Protein AF-A0A134B7C5-F1 (afdb_monomer)

pLDDT: mean 91.69, std 12.53, range [31.52, 98.62]

Structure (mmCIF, N/CA/C/O backbone):
data_AF-A0A134B7C5-F1
#
_entry.id   AF-A0A134B7C5-F1
#
loop_
_atom_site.group_PDB
_atom_site.id
_atom_site.type_symbol
_atom_site.label_atom_id
_atom_site.label_alt_id
_atom_site.label_comp_id
_atom_site.label_asym_id
_atom_site.label_entity_id
_atom_site.label_seq_id
_atom_site.pdbx_PD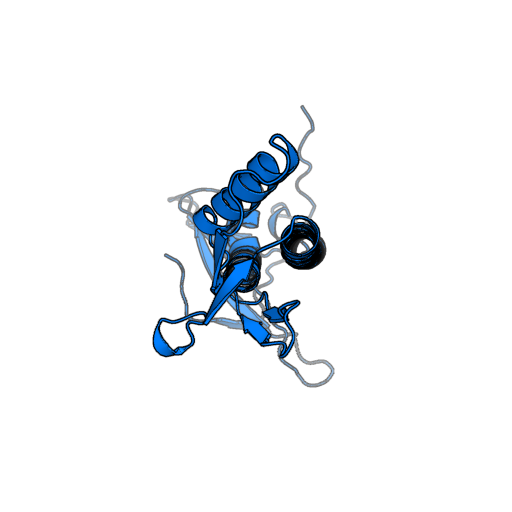B_ins_code
_atom_site.Cartn_x
_atom_site.Cartn_y
_atom_site.Cartn_z
_atom_site.occupancy
_atom_site.B_iso_or_equiv
_atom_site.auth_seq_id
_atom_site.auth_comp_id
_atom_site.auth_asym_id
_atom_site.auth_atom_id
_atom_site.pdbx_PDB_model_num
ATOM 1 N N . MET A 1 1 ? 0.223 -8.039 -23.351 1.00 44.28 1 MET A N 1
ATOM 2 C CA . MET A 1 1 ? 0.386 -9.348 -22.668 1.00 44.28 1 MET A CA 1
ATOM 3 C C . MET A 1 1 ? 1.520 -9.173 -21.677 1.00 44.28 1 MET A C 1
ATOM 5 O O . MET A 1 1 ? 2.638 -8.962 -22.123 1.00 44.28 1 MET A O 1
ATOM 9 N N . VAL A 1 2 ? 1.229 -9.155 -20.374 1.00 50.69 2 VAL A N 1
ATOM 10 C CA . VAL A 1 2 ? 2.269 -9.047 -19.339 1.00 50.69 2 VAL A CA 1
ATOM 11 C C . VAL A 1 2 ? 3.015 -10.377 -19.312 1.00 50.69 2 VAL A C 1
ATOM 13 O O . VAL A 1 2 ? 2.426 -11.409 -18.991 1.00 50.69 2 VAL A O 1
ATOM 1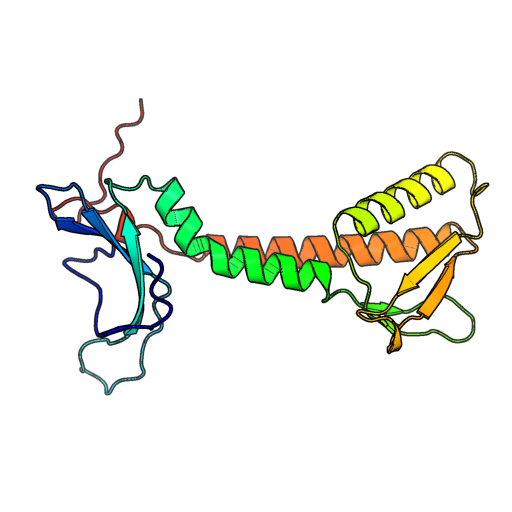6 N N . THR A 1 3 ? 4.280 -10.388 -19.715 1.00 54.03 3 THR A N 1
ATOM 17 C CA . THR A 1 3 ? 5.141 -11.557 -19.518 1.00 54.03 3 THR A CA 1
ATOM 18 C C . THR A 1 3 ? 5.534 -11.605 -18.048 1.00 54.03 3 THR A C 1
ATOM 20 O O . THR A 1 3 ? 6.220 -10.707 -17.573 1.00 54.03 3 THR A O 1
ATOM 23 N N . THR A 1 4 ? 5.113 -12.641 -17.322 1.00 66.38 4 THR A N 1
ATOM 24 C CA . THR A 1 4 ? 5.577 -12.907 -15.945 1.00 66.38 4 THR A CA 1
ATOM 25 C C . THR A 1 4 ? 7.026 -13.390 -15.889 1.00 66.38 4 THR A C 1
ATOM 27 O O . THR A 1 4 ? 7.634 -13.388 -14.821 1.00 66.38 4 THR A O 1
ATOM 30 N N . ASP A 1 5 ? 7.589 -13.786 -17.031 1.00 83.50 5 ASP A N 1
ATOM 31 C CA . ASP A 1 5 ? 8.958 -14.272 -17.128 1.00 83.50 5 ASP A CA 1
ATOM 32 C C . ASP A 1 5 ? 9.932 -13.098 -17.240 1.00 83.50 5 ASP A C 1
ATOM 34 O O . ASP A 1 5 ? 9.947 -12.361 -18.233 1.00 83.50 5 ASP A O 1
ATOM 38 N N . ARG A 1 6 ? 10.766 -12.943 -16.207 1.00 91.81 6 ARG A N 1
ATOM 39 C C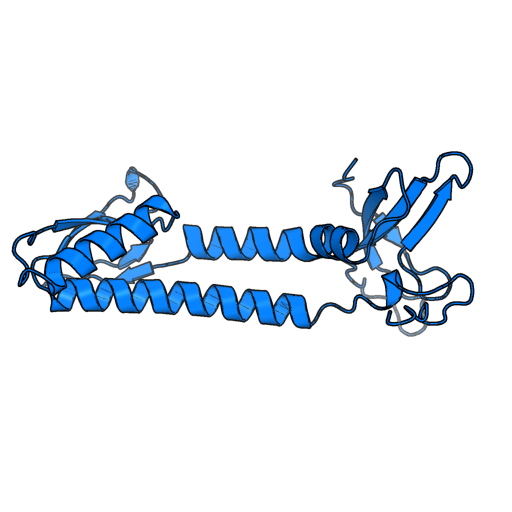A . ARG A 1 6 ? 11.846 -11.956 -16.203 1.00 91.81 6 ARG A CA 1
ATOM 40 C C . ARG A 1 6 ? 12.866 -12.293 -17.287 1.00 91.81 6 ARG A C 1
ATOM 42 O O . ARG A 1 6 ? 13.322 -13.430 -17.399 1.00 91.81 6 ARG A O 1
ATOM 49 N N . GLN A 1 7 ? 13.253 -11.283 -18.048 1.00 93.75 7 GLN A N 1
ATOM 50 C CA . GLN A 1 7 ? 14.350 -11.337 -19.005 1.00 93.75 7 GLN A CA 1
ATOM 51 C C . GLN A 1 7 ? 15.680 -11.066 -18.295 1.00 93.75 7 GLN A C 1
ATOM 53 O O . GLN A 1 7 ? 15.704 -10.419 -17.247 1.00 93.75 7 GLN A O 1
ATOM 58 N N . ILE A 1 8 ? 16.786 -11.544 -18.870 1.00 94.00 8 ILE A N 1
ATOM 59 C CA . ILE A 1 8 ? 18.150 -11.311 -18.371 1.00 94.00 8 ILE A CA 1
ATOM 60 C C . ILE A 1 8 ? 18.950 -10.576 -19.445 1.00 94.00 8 ILE A C 1
ATOM 62 O O . ILE A 1 8 ? 18.954 -10.978 -20.607 1.00 94.00 8 ILE A O 1
ATOM 66 N N . GLY A 1 9 ? 19.651 -9.513 -19.058 1.00 93.56 9 GLY A N 1
ATOM 67 C CA . GLY A 1 9 ? 20.552 -8.767 -19.933 1.00 93.56 9 GLY A CA 1
ATOM 68 C C . GLY A 1 9 ? 20.572 -7.281 -19.606 1.00 93.56 9 GLY A C 1
ATOM 69 O O . GLY A 1 9 ? 20.080 -6.859 -18.565 1.00 93.56 9 GLY A O 1
ATOM 70 N N . ASN A 1 10 ? 21.145 -6.475 -20.496 1.00 93.88 10 ASN A N 1
ATOM 71 C CA . ASN A 1 10 ? 21.050 -5.024 -20.393 1.00 93.88 10 ASN A CA 1
ATOM 72 C C . ASN A 1 10 ? 19.882 -4.541 -21.263 1.00 93.88 10 ASN A C 1
ATOM 74 O O . ASN A 1 10 ? 20.002 -4.608 -22.488 1.00 93.88 10 ASN A O 1
ATOM 78 N N . PRO A 1 11 ? 18.755 -4.104 -20.670 1.00 94.44 11 PRO A N 1
ATOM 79 C CA . PRO A 1 11 ? 17.622 -3.666 -21.458 1.00 94.44 11 PRO A CA 1
ATOM 80 C C . PRO A 1 11 ? 17.878 -2.325 -22.132 1.00 94.44 11 PRO A C 1
ATOM 82 O O . PRO A 1 11 ? 17.212 -2.085 -23.125 1.00 94.44 11 PRO A O 1
ATOM 85 N N . TYR A 1 12 ? 18.793 -1.476 -21.644 1.00 92.88 12 TYR A N 1
ATOM 86 C CA . TYR A 1 12 ? 18.953 -0.104 -22.124 1.00 92.88 12 TYR A CA 1
ATOM 87 C C . TYR A 1 12 ? 19.429 -0.039 -23.579 1.00 92.88 12 TYR A C 1
ATOM 89 O O . TYR A 1 12 ? 20.496 -0.551 -23.922 1.00 92.88 12 TYR A O 1
ATOM 97 N N . MET A 1 13 ? 18.698 0.697 -24.420 1.00 88.00 13 MET A N 1
ATOM 98 C CA . MET A 1 13 ? 19.152 1.064 -25.767 1.00 88.00 13 MET A CA 1
ATOM 99 C C . MET A 1 13 ? 19.267 2.582 -25.865 1.00 88.00 13 MET A C 1
ATOM 101 O O . MET A 1 13 ? 18.263 3.287 -25.804 1.00 88.00 13 MET A O 1
ATOM 105 N N . SER A 1 14 ? 20.496 3.094 -25.976 1.00 86.25 14 SER A N 1
ATOM 106 C CA . SER A 1 14 ? 20.782 4.540 -25.958 1.00 86.25 14 SER A CA 1
ATOM 107 C C . SER A 1 14 ? 20.177 5.265 -24.743 1.00 86.25 14 SER A C 1
ATOM 109 O O . SER A 1 14 ? 19.624 6.352 -24.872 1.00 86.25 14 SER A O 1
ATOM 111 N N . GLY A 1 15 ? 20.241 4.634 -23.564 1.00 88.00 15 GLY A N 1
ATOM 112 C CA . GLY A 1 15 ? 19.709 5.179 -22.307 1.00 88.00 15 GLY A CA 1
ATOM 113 C C . GLY A 1 15 ? 18.195 5.037 -22.125 1.00 88.00 15 GLY A C 1
ATOM 114 O O . GLY A 1 15 ? 17.684 5.364 -21.059 1.00 88.00 15 GLY A O 1
ATOM 115 N N . LYS A 1 16 ? 17.478 4.518 -23.124 1.00 92.62 16 LYS A N 1
ATOM 116 C CA . LYS A 1 16 ? 16.026 4.344 -23.065 1.00 92.62 16 LYS A CA 1
ATOM 117 C C . LYS A 1 16 ? 15.617 3.040 -22.413 1.00 92.62 16 LYS A C 1
ATOM 119 O O . LYS A 1 16 ? 16.426 2.123 -22.356 1.00 92.62 16 LYS A O 1
ATOM 124 N N . LEU A 1 17 ? 14.344 2.967 -22.026 1.00 95.75 17 LEU A N 1
ATOM 125 C CA . LEU A 1 17 ? 13.630 1.748 -21.634 1.00 95.75 17 LEU A CA 1
ATOM 126 C C . LEU A 1 17 ? 12.260 1.585 -22.323 1.00 95.75 17 LEU A C 1
ATOM 128 O O . LEU A 1 17 ? 11.565 0.606 -22.063 1.00 95.75 17 LEU A O 1
ATOM 132 N N . LEU A 1 18 ? 11.891 2.505 -23.222 1.00 95.38 18 LEU A N 1
ATOM 133 C CA . LEU A 1 18 ? 10.706 2.444 -24.085 1.00 95.38 18 LEU A CA 1
ATOM 134 C C . LEU A 1 18 ? 11.133 2.361 -25.560 1.00 95.38 18 LEU A C 1
ATOM 136 O O . LEU A 1 18 ? 11.877 3.214 -26.052 1.00 95.38 18 LEU A O 1
ATOM 140 N N . TYR A 1 19 ? 10.628 1.358 -26.278 1.00 93.12 19 TYR A N 1
ATOM 141 C CA . TYR A 1 19 ? 11.036 1.030 -27.647 1.00 93.12 19 TYR A CA 1
ATOM 142 C C . TYR A 1 19 ? 9.841 0.889 -28.579 1.00 93.12 19 TYR A C 1
ATOM 144 O O . TYR A 1 19 ? 8.884 0.203 -28.242 1.00 93.12 19 TYR A O 1
ATOM 152 N N . CYS A 1 20 ? 9.924 1.443 -29.790 1.00 93.19 20 CYS A N 1
ATOM 153 C CA . CYS A 1 20 ? 9.035 1.039 -30.879 1.00 93.19 20 CYS A CA 1
ATOM 154 C C . CYS A 1 20 ? 9.566 -0.271 -31.474 1.00 93.19 20 CYS A C 1
ATOM 156 O O . CYS A 1 20 ? 10.670 -0.295 -32.020 1.00 93.19 20 CYS A O 1
ATOM 158 N N . ILE A 1 21 ? 8.804 -1.355 -31.342 1.00 94.12 21 ILE A N 1
ATOM 159 C CA . ILE A 1 21 ? 9.199 -2.694 -31.813 1.00 94.12 21 ILE A CA 1
ATOM 160 C C . ILE A 1 21 ? 8.538 -3.068 -33.143 1.00 94.12 21 ILE A C 1
ATOM 162 O O . ILE A 1 21 ? 9.012 -3.966 -33.835 1.00 94.12 21 ILE A O 1
ATOM 166 N N . ASP A 1 22 ? 7.455 -2.382 -33.511 1.00 93.25 22 ASP A N 1
ATOM 167 C CA . ASP A 1 22 ? 6.760 -2.563 -34.782 1.00 93.25 22 ASP A CA 1
ATOM 168 C C . ASP A 1 22 ? 6.117 -1.240 -35.226 1.00 93.25 22 ASP A C 1
ATOM 170 O O . ASP A 1 22 ? 4.986 -0.948 -34.831 1.00 93.25 22 ASP A O 1
ATOM 174 N N . PRO A 1 23 ? 6.819 -0.430 -36.039 1.00 91.50 23 PRO A N 1
ATOM 175 C CA . PRO A 1 23 ? 6.310 0.862 -36.492 1.00 91.50 23 PRO A CA 1
ATOM 176 C C . PRO A 1 23 ? 5.059 0.765 -37.371 1.00 91.50 23 PRO A C 1
ATOM 178 O O . PRO A 1 23 ? 4.306 1.726 -37.455 1.00 91.50 23 PRO A O 1
ATOM 181 N N . LEU A 1 24 ? 4.841 -0.370 -38.049 1.00 93.12 24 LEU A N 1
ATOM 182 C CA . LEU A 1 24 ? 3.693 -0.547 -38.944 1.00 93.12 24 LEU A CA 1
ATOM 183 C C . LEU A 1 24 ? 2.399 -0.808 -38.172 1.00 93.12 24 LEU A C 1
ATOM 185 O O . LEU A 1 24 ? 1.330 -0.439 -38.645 1.00 93.12 24 LEU A O 1
ATOM 189 N N . ASN A 1 25 ? 2.509 -1.445 -37.005 1.00 93.19 25 ASN A N 1
ATOM 190 C CA . ASN A 1 25 ? 1.380 -1.776 -36.135 1.00 93.19 25 ASN A CA 1
ATOM 191 C C . ASN A 1 25 ? 1.399 -0.977 -34.822 1.00 93.19 25 ASN A C 1
ATOM 193 O O . ASN A 1 25 ? 0.753 -1.389 -33.865 1.00 93.19 25 ASN A O 1
ATOM 197 N N . GLU A 1 26 ? 2.193 0.098 -34.761 1.00 93.00 26 GLU A N 1
ATOM 198 C CA . GLU A 1 26 ? 2.340 0.986 -33.599 1.00 93.00 26 GLU A CA 1
ATOM 199 C C . GLU A 1 26 ? 2.603 0.247 -32.278 1.00 93.00 26 GLU A C 1
ATOM 2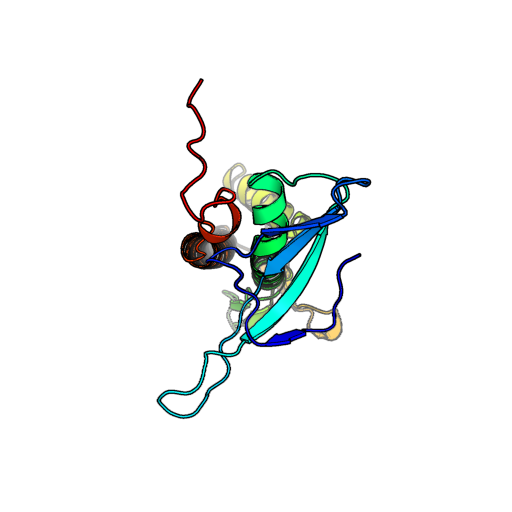01 O O . GLU A 1 26 ? 2.136 0.661 -31.222 1.00 93.00 26 GLU A O 1
ATOM 206 N N . ARG A 1 27 ? 3.374 -0.851 -32.308 1.00 96.00 27 ARG A N 1
ATOM 207 C CA . ARG A 1 27 ? 3.668 -1.607 -31.082 1.00 96.00 27 ARG A CA 1
ATOM 208 C C . ARG A 1 27 ? 4.896 -1.070 -30.381 1.00 96.00 27 ARG A C 1
ATOM 210 O O . ARG A 1 27 ? 5.969 -0.937 -30.984 1.00 96.00 27 ARG A O 1
ATOM 217 N N . TYR A 1 28 ? 4.745 -0.858 -29.082 1.00 95.44 28 TYR A N 1
ATOM 218 C CA . TYR A 1 28 ? 5.796 -0.366 -28.208 1.00 95.44 28 TYR A CA 1
ATOM 219 C C . TYR A 1 28 ? 6.050 -1.351 -27.077 1.00 95.44 28 TYR A C 1
ATOM 221 O O . TYR A 1 28 ? 5.127 -1.990 -26.589 1.00 95.44 28 TYR A O 1
ATOM 229 N N . LEU A 1 29 ? 7.304 -1.486 -26.667 1.00 95.19 29 LEU A N 1
ATOM 230 C CA . LEU A 1 29 ? 7.723 -2.326 -25.556 1.00 95.19 29 LEU A CA 1
ATOM 231 C C . LEU A 1 29 ? 8.397 -1.457 -24.506 1.00 95.19 29 LEU A C 1
ATOM 233 O O . LEU A 1 29 ? 9.285 -0.674 -24.841 1.00 95.19 29 LEU A O 1
ATOM 237 N N . ILE A 1 30 ? 8.014 -1.637 -23.247 1.00 95.56 30 ILE A N 1
ATOM 238 C CA . ILE A 1 30 ? 8.761 -1.112 -22.105 1.00 95.56 30 ILE A CA 1
ATOM 239 C C . ILE A 1 30 ? 9.514 -2.234 -21.406 1.00 95.56 30 ILE A C 1
ATOM 241 O O . ILE A 1 30 ? 9.000 -3.346 -21.286 1.00 95.56 30 ILE A O 1
ATOM 245 N N . ALA A 1 31 ? 10.719 -1.934 -20.935 1.00 95.50 31 ALA A N 1
ATOM 246 C CA . ALA A 1 31 ? 11.462 -2.760 -19.993 1.00 95.50 31 ALA A CA 1
ATOM 247 C C . ALA A 1 31 ? 11.435 -2.081 -18.621 1.00 95.50 31 ALA A C 1
ATOM 249 O O . ALA A 1 31 ? 11.832 -0.928 -18.518 1.00 95.50 31 ALA A O 1
ATOM 250 N N . TYR A 1 32 ? 10.969 -2.770 -17.582 1.00 94.69 32 TYR A N 1
ATOM 251 C CA . TYR A 1 32 ? 10.744 -2.185 -16.257 1.00 94.69 32 TYR A CA 1
ATOM 252 C C . TYR A 1 32 ? 11.107 -3.153 -15.125 1.00 94.69 32 TYR A C 1
ATOM 254 O O . TYR A 1 32 ? 11.472 -4.303 -15.374 1.00 94.69 32 TYR A O 1
ATOM 262 N N . ASP A 1 33 ? 11.042 -2.665 -13.880 1.00 92.50 33 ASP A N 1
ATOM 263 C CA . ASP A 1 33 ? 11.434 -3.412 -12.675 1.00 92.50 33 ASP A CA 1
ATOM 264 C C . ASP A 1 33 ? 12.864 -3.975 -12.792 1.00 92.50 33 ASP A C 1
ATOM 266 O O . ASP A 1 33 ? 13.096 -5.172 -12.655 1.00 92.50 33 ASP A O 1
ATOM 270 N N . LEU A 1 34 ? 13.832 -3.122 -13.141 1.00 93.75 34 LEU A N 1
ATOM 271 C CA . LEU A 1 34 ? 15.223 -3.527 -13.347 1.00 93.75 34 LEU A CA 1
ATOM 272 C C . LEU A 1 34 ? 15.889 -3.879 -12.011 1.00 93.75 34 LEU A C 1
ATOM 274 O O . LEU A 1 34 ? 15.927 -3.064 -11.093 1.00 93.75 34 LEU A O 1
ATOM 278 N N . GLN A 1 35 ? 16.492 -5.063 -11.935 1.00 92.56 35 GLN A N 1
ATOM 279 C CA . GLN A 1 35 ? 17.286 -5.518 -10.791 1.00 92.56 35 GLN A CA 1
ATOM 280 C C . GLN A 1 35 ? 18.693 -5.859 -11.274 1.00 92.56 35 GLN A C 1
ATOM 282 O O . GLN A 1 35 ? 18.853 -6.790 -12.063 1.00 92.56 35 GLN A O 1
ATOM 287 N N . GLU A 1 36 ? 19.693 -5.083 -10.847 1.00 93.50 36 GLU A N 1
ATOM 288 C CA . GLU A 1 36 ? 21.095 -5.278 -11.241 1.00 93.50 36 GLU A CA 1
ATOM 289 C C . GLU A 1 36 ? 21.609 -6.638 -10.742 1.00 93.50 36 GLU A C 1
ATOM 291 O O . GLU A 1 36 ? 21.321 -7.054 -9.621 1.00 93.50 36 GLU A O 1
ATOM 296 N N . ILE A 1 37 ? 22.333 -7.348 -11.606 1.00 93.31 37 ILE A N 1
ATOM 297 C CA . ILE A 1 37 ? 22.972 -8.626 -11.297 1.00 93.31 37 ILE A CA 1
ATOM 298 C C . ILE A 1 37 ? 24.433 -8.343 -10.963 1.00 93.31 37 ILE A C 1
ATOM 300 O O . ILE A 1 37 ? 25.162 -7.791 -11.795 1.00 93.31 37 ILE A O 1
ATOM 304 N N . ASP A 1 38 ? 24.863 -8.771 -9.774 1.00 87.69 38 ASP A N 1
ATOM 305 C CA . ASP A 1 38 ? 26.261 -8.681 -9.358 1.00 87.69 38 ASP A CA 1
ATOM 306 C C . ASP A 1 38 ? 27.164 -9.325 -10.413 1.00 87.69 38 ASP A C 1
ATOM 308 O O . ASP A 1 38 ? 27.029 -10.498 -10.770 1.00 87.69 38 ASP A O 1
ATOM 312 N N . SER A 1 39 ? 28.076 -8.522 -10.945 1.00 82.25 39 SER A N 1
ATOM 313 C CA . SER A 1 39 ? 28.993 -8.904 -12.011 1.00 82.25 39 SER A CA 1
ATOM 314 C C . SER A 1 39 ? 30.404 -8.413 -11.679 1.00 82.25 39 SER A C 1
ATOM 316 O O . SER A 1 39 ? 30.579 -7.485 -10.889 1.00 82.25 39 SER A O 1
ATOM 318 N N . GLU A 1 40 ? 31.423 -9.086 -12.222 1.00 83.38 40 GLU A N 1
ATOM 319 C CA . GLU A 1 40 ? 32.830 -8.752 -11.957 1.00 83.38 40 GLU A CA 1
ATOM 320 C C . GLU A 1 40 ? 33.150 -7.297 -12.343 1.00 83.38 40 GLU A C 1
ATOM 322 O O . GLU A 1 40 ? 32.584 -6.753 -13.295 1.00 83.38 40 GLU A O 1
ATOM 327 N N . GLU A 1 41 ? 34.084 -6.659 -11.627 1.00 78.75 41 GLU A N 1
ATOM 328 C CA . GLU A 1 41 ? 34.508 -5.289 -11.935 1.00 78.75 41 GLU A CA 1
ATOM 329 C C . GLU A 1 41 ? 34.960 -5.161 -13.400 1.00 78.75 41 GLU A C 1
ATOM 331 O O . GLU A 1 41 ? 35.867 -5.854 -13.861 1.00 78.75 41 GLU A O 1
ATOM 336 N N . GLY A 1 42 ? 34.324 -4.246 -14.139 1.00 79.31 42 GLY A N 1
ATOM 337 C CA . GLY A 1 42 ? 34.600 -3.997 -15.557 1.00 79.31 42 GLY A CA 1
ATOM 338 C C . GLY A 1 42 ? 33.746 -4.808 -16.539 1.00 79.31 42 GLY A C 1
ATOM 339 O O . GLY A 1 42 ? 33.814 -4.549 -17.742 1.00 79.31 42 GLY A O 1
ATOM 340 N N . ALA A 1 43 ? 32.914 -5.738 -16.062 1.00 84.31 43 ALA A N 1
ATOM 341 C CA . ALA A 1 43 ? 31.917 -6.405 -16.892 1.00 84.31 43 ALA A CA 1
ATOM 342 C C . ALA A 1 43 ? 30.764 -5.447 -17.267 1.00 84.31 43 ALA A C 1
ATOM 344 O O . ALA A 1 43 ? 30.447 -4.517 -16.518 1.00 84.31 43 ALA A O 1
ATOM 345 N N . PRO A 1 44 ? 30.113 -5.643 -18.430 1.00 85.50 44 PRO A N 1
ATOM 346 C CA . PRO A 1 44 ? 28.922 -4.878 -18.776 1.00 85.50 44 PRO A CA 1
ATOM 347 C C . PRO A 1 44 ? 27.812 -5.151 -17.757 1.00 85.50 44 PRO A C 1
ATOM 349 O O . PRO A 1 44 ? 27.519 -6.310 -17.462 1.00 85.50 44 PRO A O 1
ATOM 352 N N . LYS A 1 45 ? 27.164 -4.084 -17.270 1.00 90.12 45 LYS A N 1
ATOM 353 C CA . LYS A 1 45 ? 26.035 -4.195 -16.338 1.00 90.12 45 LYS A CA 1
ATOM 354 C C . LYS A 1 45 ? 24.948 -5.100 -16.911 1.00 90.12 45 LYS A C 1
ATOM 356 O O . LYS A 1 45 ? 24.533 -4.922 -18.061 1.00 90.12 45 LYS A O 1
ATOM 361 N N . GLN A 1 46 ? 24.473 -6.029 -16.091 1.00 93.50 46 GLN A N 1
ATOM 362 C CA . GLN A 1 46 ? 23.355 -6.909 -16.407 1.00 93.50 46 GLN A CA 1
ATOM 363 C C . GLN A 1 46 ? 22.222 -6.709 -15.413 1.00 93.50 46 GLN A C 1
ATOM 365 O O . GLN A 1 46 ? 22.446 -6.355 -14.259 1.00 93.50 46 GLN A O 1
ATOM 370 N N . TYR A 1 47 ? 21.005 -6.963 -15.876 1.00 94.94 47 TYR A N 1
ATOM 371 C CA . TYR A 1 47 ? 19.792 -6.819 -15.095 1.00 94.94 47 TYR A CA 1
ATOM 372 C C . TYR A 1 47 ? 18.888 -8.028 -15.306 1.00 94.94 47 TYR A C 1
ATOM 374 O O . TYR A 1 47 ? 18.879 -8.628 -16.384 1.00 94.94 47 TYR A O 1
ATOM 382 N N . THR A 1 48 ? 18.076 -8.343 -14.302 1.00 95.25 48 THR A N 1
ATOM 383 C CA . THR A 1 48 ? 16.799 -9.016 -14.544 1.00 95.25 48 THR A CA 1
ATOM 384 C C . THR A 1 48 ? 15.706 -7.959 -14.655 1.00 95.25 48 THR A C 1
ATOM 386 O O . THR A 1 48 ? 15.700 -7.015 -13.866 1.00 95.25 48 THR A O 1
ATOM 389 N N . TYR A 1 49 ? 14.794 -8.084 -15.615 1.00 94.88 49 TYR A N 1
ATOM 390 C CA . TYR A 1 49 ? 13.744 -7.084 -15.851 1.00 94.88 49 TYR A CA 1
ATOM 391 C C . TYR A 1 49 ? 12.474 -7.720 -16.420 1.00 94.88 49 TYR A C 1
ATOM 393 O O . TYR A 1 49 ? 12.509 -8.827 -16.958 1.00 94.88 49 TYR A O 1
ATOM 401 N N . LEU A 1 50 ? 11.348 -7.025 -16.300 1.00 94.75 50 LEU A N 1
ATOM 402 C CA . LEU A 1 50 ? 10.077 -7.394 -16.921 1.00 94.75 50 LEU A CA 1
ATOM 403 C C . LEU A 1 50 ? 9.838 -6.568 -18.182 1.00 94.75 50 LEU A C 1
ATOM 405 O O . LEU A 1 50 ? 10.432 -5.505 -18.368 1.00 94.75 50 LEU A O 1
ATOM 409 N N . THR A 1 51 ? 8.954 -7.061 -19.047 1.00 94.94 51 THR A N 1
ATOM 410 C CA . THR A 1 51 ? 8.555 -6.351 -20.263 1.00 94.94 51 THR A CA 1
ATOM 411 C C . THR A 1 51 ? 7.049 -6.276 -20.409 1.00 94.94 51 THR A C 1
ATOM 413 O O . THR A 1 51 ? 6.342 -7.236 -20.100 1.00 94.94 51 THR A O 1
ATOM 416 N N . GLU A 1 52 ? 6.566 -5.160 -20.942 1.00 95.25 52 GLU A N 1
ATOM 417 C CA . GLU A 1 52 ? 5.163 -4.985 -21.306 1.00 95.25 52 GLU A CA 1
ATOM 418 C C . GLU A 1 52 ? 5.051 -4.364 -22.698 1.00 95.25 52 GLU A C 1
ATOM 420 O O . GLU A 1 52 ? 5.855 -3.513 -23.074 1.00 95.25 52 GLU A O 1
ATOM 425 N N . VAL A 1 53 ? 4.080 -4.843 -23.479 1.00 95.56 53 VAL A N 1
ATOM 426 C CA . VAL A 1 53 ? 3.845 -4.403 -24.858 1.00 95.56 53 VAL A CA 1
ATOM 427 C C . VAL A 1 53 ? 2.530 -3.643 -24.936 1.00 95.56 53 VAL A C 1
ATOM 429 O O . VAL A 1 53 ? 1.487 -4.196 -24.578 1.00 95.56 53 VAL A O 1
ATOM 432 N N . PHE A 1 54 ? 2.606 -2.434 -25.480 1.00 95.62 54 PHE A N 1
ATOM 433 C CA . PHE A 1 54 ? 1.496 -1.562 -25.838 1.00 95.62 54 PHE A CA 1
ATOM 434 C C . PHE A 1 54 ? 1.208 -1.660 -27.339 1.00 95.62 54 PHE A C 1
ATOM 436 O O . PHE A 1 54 ? 2.107 -1.904 -28.149 1.00 95.62 54 PHE A O 1
ATOM 443 N N . ASP A 1 55 ? -0.055 -1.473 -27.704 1.00 95.56 55 ASP A N 1
ATOM 444 C CA . ASP A 1 55 ? -0.563 -1.425 -29.082 1.00 95.56 55 ASP A CA 1
ATOM 445 C C . ASP A 1 55 ? -0.632 0.003 -29.653 1.00 95.56 55 ASP A C 1
ATOM 447 O O . ASP A 1 55 ? -1.207 0.227 -30.714 1.00 95.56 55 ASP A O 1
ATOM 451 N N . HIS A 1 56 ? -0.045 0.958 -28.938 1.00 93.50 56 HIS A N 1
ATOM 452 C CA . HIS A 1 56 ? 0.118 2.353 -29.316 1.00 93.50 56 HIS A CA 1
ATOM 453 C C . HIS A 1 56 ? 1.348 2.917 -28.590 1.00 93.50 56 HIS A C 1
ATOM 455 O O . HIS A 1 56 ? 1.933 2.252 -27.727 1.00 93.50 56 HIS A O 1
ATOM 461 N N . ARG A 1 57 ? 1.761 4.147 -28.919 1.00 93.56 57 ARG A N 1
ATOM 462 C CA . ARG A 1 57 ? 2.799 4.852 -28.152 1.00 93.56 57 ARG A CA 1
ATOM 463 C C . ARG A 1 57 ? 2.229 5.224 -26.776 1.00 93.56 57 ARG A C 1
ATOM 465 O O . ARG A 1 57 ? 1.377 6.111 -26.745 1.00 93.56 57 ARG A O 1
ATOM 472 N N . PRO A 1 58 ? 2.680 4.607 -25.668 1.00 94.88 58 PRO A N 1
ATOM 473 C CA . PRO A 1 58 ? 2.086 4.868 -24.366 1.00 94.88 58 PRO A CA 1
ATOM 474 C C . PRO A 1 58 ? 2.396 6.290 -23.904 1.00 94.88 58 PRO A C 1
ATOM 476 O O . PRO A 1 58 ? 3.484 6.823 -24.149 1.00 94.88 58 PRO A O 1
ATOM 479 N N . SER A 1 59 ? 1.445 6.887 -23.199 1.00 94.25 59 SER A N 1
ATOM 480 C CA . SER A 1 59 ? 1.660 8.112 -22.436 1.00 94.25 59 SER A CA 1
ATOM 481 C C . SER A 1 59 ? 2.545 7.853 -21.212 1.00 94.25 59 SER A C 1
ATOM 483 O O . SER A 1 59 ? 2.642 6.730 -20.711 1.00 94.25 59 SER A O 1
ATOM 485 N N . LEU A 1 60 ? 3.148 8.910 -20.658 1.00 92.75 60 LEU A N 1
ATOM 486 C CA . LEU A 1 60 ? 3.896 8.801 -19.400 1.00 92.75 60 LEU A CA 1
ATOM 487 C C . LEU A 1 60 ? 3.020 8.270 -18.253 1.00 92.75 60 LEU A C 1
ATOM 489 O O . LEU A 1 60 ? 3.513 7.564 -17.375 1.00 92.75 60 LEU A O 1
ATOM 493 N N . HIS A 1 61 ? 1.719 8.578 -18.271 1.00 92.94 61 HIS A N 1
ATOM 494 C CA . HIS A 1 61 ? 0.771 8.068 -17.287 1.00 92.94 61 HIS A CA 1
ATOM 495 C C . HIS A 1 61 ? 0.637 6.542 -17.363 1.00 92.94 61 HIS A C 1
ATOM 497 O O . HIS A 1 61 ? 0.791 5.881 -16.342 1.00 92.94 61 HIS A O 1
ATOM 503 N N . GLU A 1 62 ? 0.444 5.980 -18.557 1.00 95.25 62 GLU A N 1
ATOM 504 C CA . GLU A 1 62 ? 0.327 4.527 -18.760 1.00 95.25 62 GLU A CA 1
ATOM 505 C C . GLU A 1 62 ? 1.621 3.789 -18.399 1.00 95.25 62 GLU A C 1
ATOM 507 O O . GLU A 1 62 ? 1.590 2.739 -17.756 1.00 95.25 62 GLU A O 1
ATOM 512 N N . VAL A 1 63 ? 2.778 4.367 -18.738 1.00 95.69 63 VAL A N 1
ATOM 513 C CA . VAL A 1 63 ? 4.080 3.837 -18.307 1.00 95.69 63 VAL A CA 1
ATOM 514 C C . VAL A 1 63 ? 4.183 3.830 -16.779 1.00 95.69 63 VAL A C 1
ATOM 516 O O . VAL A 1 63 ? 4.573 2.823 -16.181 1.00 95.69 63 VAL A O 1
ATOM 519 N N . ALA A 1 64 ? 3.812 4.937 -16.134 1.00 94.75 64 ALA A N 1
ATOM 520 C CA . ALA A 1 64 ? 3.831 5.049 -14.683 1.00 94.75 64 ALA A CA 1
ATOM 521 C C . ALA A 1 64 ? 2.867 4.055 -14.017 1.00 94.75 64 ALA A C 1
ATOM 523 O O . ALA A 1 64 ? 3.215 3.493 -12.982 1.00 94.75 64 ALA A O 1
ATOM 524 N N . GLU A 1 65 ? 1.691 3.790 -14.592 1.00 94.81 65 GLU A N 1
ATOM 525 C CA . GLU A 1 65 ? 0.758 2.785 -14.071 1.00 94.81 65 GLU A CA 1
ATOM 526 C C . GLU A 1 65 ? 1.375 1.385 -14.047 1.00 94.81 65 GLU A C 1
ATOM 528 O O . GLU A 1 65 ? 1.303 0.715 -13.012 1.00 94.81 65 GLU A O 1
ATOM 533 N N . VAL A 1 66 ? 2.048 0.965 -15.125 1.00 95.00 66 VAL A N 1
ATOM 534 C CA . VAL A 1 66 ? 2.738 -0.336 -15.166 1.00 95.00 66 VAL A CA 1
ATOM 535 C C . VAL A 1 66 ? 3.839 -0.409 -14.111 1.00 95.00 66 VAL A C 1
ATOM 537 O O . VAL A 1 66 ? 3.903 -1.368 -13.339 1.00 95.00 66 VAL A O 1
ATOM 540 N N . ILE A 1 67 ? 4.683 0.622 -14.034 1.00 95.25 67 ILE A N 1
ATOM 541 C CA . ILE A 1 67 ? 5.828 0.642 -13.115 1.00 95.25 67 ILE A CA 1
ATOM 542 C C . ILE A 1 67 ? 5.372 0.714 -11.653 1.00 95.25 67 ILE A C 1
ATOM 544 O O . ILE A 1 67 ? 5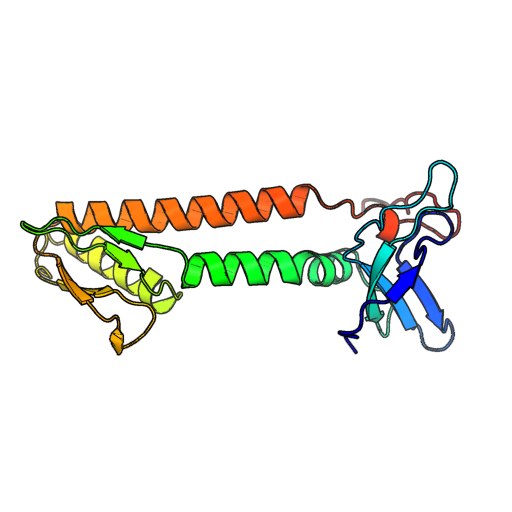.952 0.063 -10.785 1.00 95.25 67 ILE A O 1
ATOM 548 N N . TYR A 1 68 ? 4.323 1.484 -11.358 1.00 95.56 68 TYR A N 1
ATOM 549 C CA . TYR A 1 68 ? 3.825 1.678 -9.998 1.00 95.56 68 TYR A CA 1
ATOM 550 C C . TYR A 1 68 ? 2.901 0.571 -9.505 1.00 95.56 68 TYR A C 1
ATOM 552 O O . TYR A 1 68 ? 2.676 0.485 -8.295 1.00 95.56 68 TYR A O 1
ATOM 560 N N . ARG A 1 69 ? 2.383 -0.282 -10.391 1.00 94.44 69 ARG A N 1
ATOM 561 C CA . ARG A 1 69 ? 1.514 -1.407 -10.036 1.00 94.44 69 ARG A CA 1
ATOM 562 C C . ARG A 1 69 ? 2.046 -2.275 -8.885 1.00 94.44 69 ARG A C 1
ATOM 564 O O . ARG A 1 69 ? 1.332 -2.373 -7.892 1.00 94.44 69 ARG A O 1
ATOM 571 N N . PRO A 1 70 ? 3.277 -2.826 -8.913 1.00 92.31 70 PRO A N 1
ATOM 572 C CA . PRO A 1 70 ? 3.774 -3.643 -7.801 1.00 92.31 70 PRO A CA 1
ATOM 573 C C . PRO A 1 70 ? 3.850 -2.877 -6.470 1.00 92.31 70 PRO A C 1
ATOM 575 O O . PRO A 1 70 ? 3.614 -3.455 -5.411 1.00 92.31 70 PRO A O 1
ATOM 578 N N . TYR A 1 71 ? 4.137 -1.571 -6.504 1.00 94.00 71 TYR A N 1
ATOM 579 C CA . TYR A 1 71 ? 4.155 -0.728 -5.305 1.00 94.00 71 TYR A CA 1
ATOM 580 C C . TYR A 1 71 ? 2.749 -0.516 -4.734 1.00 94.00 71 TYR A C 1
ATOM 582 O O . TYR A 1 71 ? 2.576 -0.542 -3.516 1.00 94.00 71 TYR A O 1
ATOM 590 N N . ASN A 1 72 ? 1.755 -0.313 -5.605 1.00 95.00 72 ASN A N 1
ATOM 591 C CA . ASN A 1 72 ? 0.348 -0.236 -5.213 1.00 95.00 72 ASN A CA 1
ATOM 592 C C . ASN A 1 72 ? -0.116 -1.551 -4.594 1.00 95.00 72 ASN A C 1
ATOM 594 O O . ASN A 1 72 ? -0.577 -1.541 -3.460 1.00 95.00 72 ASN A O 1
ATOM 598 N N . ASP A 1 73 ? 0.096 -2.669 -5.291 1.00 95.50 73 ASP A N 1
ATOM 599 C CA . ASP A 1 73 ? -0.345 -3.993 -4.848 1.00 95.50 73 ASP A CA 1
ATOM 600 C C . ASP A 1 73 ? 0.253 -4.341 -3.471 1.00 95.50 73 ASP A C 1
ATOM 602 O O . ASP A 1 73 ? -0.446 -4.820 -2.576 1.00 95.50 73 ASP A O 1
ATOM 606 N N . LEU A 1 74 ? 1.540 -4.036 -3.261 1.00 95.25 74 LEU A N 1
ATOM 607 C CA . LEU A 1 74 ? 2.201 -4.221 -1.968 1.00 95.25 74 LEU A CA 1
ATOM 608 C C . LEU A 1 74 ? 1.639 -3.291 -0.882 1.00 95.25 74 LEU A C 1
ATOM 610 O O . LEU A 1 74 ? 1.493 -3.702 0.269 1.00 95.25 74 LEU A O 1
ATOM 614 N N . CYS A 1 75 ? 1.368 -2.030 -1.216 1.00 96.88 75 CYS A N 1
ATOM 615 C CA . CYS A 1 75 ? 0.784 -1.072 -0.281 1.00 96.88 75 CYS A CA 1
ATOM 616 C C . CYS A 1 75 ? -0.619 -1.506 0.153 1.00 96.88 75 CYS A C 1
ATOM 618 O O . CYS A 1 75 ? -0.919 -1.487 1.348 1.00 96.88 75 CYS A O 1
ATOM 620 N N . ASP A 1 76 ? -1.444 -1.936 -0.797 1.00 97.38 76 ASP A N 1
ATOM 621 C CA . ASP A 1 76 ? -2.812 -2.379 -0.557 1.00 97.38 76 ASP A CA 1
ATOM 622 C C . ASP A 1 76 ? -2.837 -3.654 0.293 1.00 97.38 76 ASP A C 1
ATOM 624 O O . ASP A 1 76 ? -3.586 -3.717 1.268 1.00 97.38 76 ASP A O 1
ATOM 628 N N . ASP A 1 77 ? -1.968 -4.634 0.017 1.00 98.00 77 ASP A N 1
ATOM 629 C CA . ASP A 1 77 ? -1.852 -5.845 0.846 1.00 98.00 77 ASP A CA 1
ATOM 630 C C . ASP A 1 77 ? -1.383 -5.523 2.277 1.00 98.00 77 ASP A C 1
ATOM 632 O O . ASP A 1 77 ? -1.956 -6.027 3.252 1.00 98.00 77 ASP A O 1
ATOM 636 N N . ARG A 1 78 ? -0.406 -4.613 2.428 1.00 97.94 78 ARG A N 1
ATOM 637 C CA . ARG A 1 78 ? 0.035 -4.132 3.748 1.00 97.94 78 ARG A CA 1
ATOM 638 C C . ARG A 1 78 ? -1.106 -3.481 4.512 1.00 97.94 78 ARG A C 1
ATOM 640 O O . ARG A 1 78 ? -1.322 -3.838 5.666 1.00 97.94 78 ARG A O 1
ATOM 647 N N . VAL A 1 79 ? -1.852 -2.568 3.888 1.00 98.38 79 VAL A N 1
ATOM 648 C CA . VAL A 1 79 ? -3.020 -1.937 4.519 1.00 98.38 79 VAL A CA 1
ATOM 649 C C . VAL A 1 79 ? -4.036 -2.998 4.925 1.00 98.38 79 VAL A C 1
ATOM 651 O O . VAL A 1 79 ? -4.457 -3.011 6.078 1.00 98.38 79 VAL A O 1
ATOM 654 N N . LEU A 1 80 ? -4.374 -3.913 4.017 1.00 98.50 80 LEU A N 1
ATOM 655 C CA . LEU A 1 80 ? -5.406 -4.925 4.209 1.00 98.50 80 LEU A CA 1
ATOM 656 C C . LEU A 1 80 ? -5.114 -5.873 5.380 1.00 98.50 80 LEU A C 1
ATOM 658 O O . LEU A 1 80 ? -6.040 -6.235 6.107 1.00 98.50 80 LEU A O 1
ATOM 662 N N . ARG A 1 81 ? -3.858 -6.305 5.551 1.00 98.19 81 ARG A N 1
ATOM 663 C CA . ARG A 1 81 ? -3.513 -7.440 6.436 1.00 98.19 81 ARG A CA 1
ATOM 664 C C . ARG A 1 81 ? -2.442 -7.135 7.477 1.00 98.19 81 ARG A C 1
ATOM 666 O O . ARG A 1 81 ? -2.316 -7.847 8.474 1.00 98.19 81 ARG A O 1
ATOM 673 N N . GLY A 1 82 ? -1.644 -6.099 7.264 1.00 98.00 82 GLY A N 1
ATOM 674 C CA . GLY A 1 82 ? -0.452 -5.839 8.062 1.00 98.00 82 GLY A CA 1
ATOM 675 C C . GLY A 1 82 ? -0.714 -5.099 9.375 1.00 98.00 82 GLY A C 1
ATOM 676 O O . GLY A 1 82 ? 0.157 -5.090 10.246 1.00 98.00 82 GLY A O 1
ATOM 677 N N . PHE A 1 83 ? -1.906 -4.527 9.574 1.00 98.56 83 PHE A N 1
ATOM 678 C CA . PHE A 1 83 ? -2.245 -3.874 10.837 1.00 98.56 83 PHE A CA 1
ATOM 679 C C . PHE A 1 83 ? -2.471 -4.904 11.948 1.00 98.56 83 PHE A C 1
ATOM 681 O O . PHE A 1 83 ? -3.335 -5.773 11.839 1.00 98.56 83 PHE A O 1
ATOM 688 N N . SER A 1 84 ? -1.725 -4.769 13.044 1.00 98.31 84 SER A N 1
ATOM 689 C CA . SER A 1 84 ? -1.950 -5.483 14.302 1.00 98.31 84 SER A CA 1
ATOM 690 C C . SER A 1 84 ? -2.352 -4.512 15.398 1.00 98.31 84 SER A C 1
ATOM 692 O O . SER A 1 84 ? -1.783 -3.428 15.527 1.00 98.31 84 SER A O 1
ATOM 694 N N . TYR A 1 85 ? -3.306 -4.926 16.223 1.00 98.62 85 TYR A N 1
ATOM 695 C CA . TYR A 1 85 ? -3.797 -4.134 17.338 1.00 98.62 85 TYR A CA 1
ATOM 696 C C . TYR A 1 85 ? -3.770 -4.948 18.627 1.00 98.62 85 TYR A C 1
ATOM 698 O O . TYR A 1 85 ? -4.090 -6.136 18.624 1.00 98.62 85 TYR A O 1
ATOM 706 N N . THR A 1 86 ? -3.394 -4.291 19.722 1.00 98.62 86 THR A N 1
ATOM 707 C CA . THR A 1 86 ? -3.445 -4.841 21.078 1.00 98.62 86 THR A CA 1
ATOM 708 C C . THR A 1 86 ? -4.622 -4.214 21.806 1.00 98.62 86 THR A C 1
ATOM 710 O O . THR A 1 86 ? -4.706 -2.987 21.916 1.00 98.62 86 THR A O 1
ATOM 713 N N . THR A 1 87 ? -5.540 -5.047 22.283 1.00 98.44 87 THR A N 1
ATOM 714 C CA . THR A 1 87 ? -6.763 -4.593 22.946 1.00 98.44 87 THR A CA 1
ATOM 715 C C . THR A 1 87 ? -6.492 -3.927 24.292 1.00 98.44 87 THR A C 1
ATOM 717 O O . THR A 1 87 ? -5.491 -4.183 24.958 1.00 98.44 87 THR A O 1
ATOM 720 N N . LEU A 1 88 ? -7.408 -3.043 24.696 1.00 97.50 88 LEU A N 1
ATOM 721 C CA . LEU A 1 88 ? -7.359 -2.333 25.976 1.00 97.50 88 LEU A CA 1
ATOM 722 C C . LEU A 1 88 ? -8.367 -2.934 26.961 1.00 97.50 88 LEU A C 1
ATOM 724 O O . LEU A 1 88 ? -9.304 -2.263 27.401 1.00 97.50 88 LEU A O 1
ATOM 728 N N . GLU A 1 89 ? -8.211 -4.220 27.239 1.00 94.62 89 GLU A N 1
ATOM 729 C CA . GLU A 1 89 ? -8.974 -4.966 28.242 1.00 94.62 89 GLU A CA 1
ATOM 730 C C . GLU A 1 89 ? -8.041 -5.499 29.339 1.00 94.62 89 GLU A C 1
ATOM 732 O O . GLU A 1 89 ? -6.824 -5.345 29.240 1.00 94.62 89 GLU A O 1
ATOM 737 N N . GLU A 1 90 ? -8.591 -6.093 30.404 1.00 94.50 90 GLU A N 1
ATOM 738 C CA . GLU A 1 90 ? -7.792 -6.550 31.556 1.00 94.50 90 GLU A CA 1
ATOM 739 C C . GLU A 1 90 ? -6.696 -7.549 31.165 1.00 94.50 90 GLU A C 1
ATOM 741 O O . GLU A 1 90 ? -5.598 -7.511 31.716 1.00 94.50 90 GLU A O 1
ATOM 746 N N . THR A 1 91 ? -6.984 -8.420 30.193 1.00 96.44 91 THR A N 1
ATOM 747 C CA . THR A 1 91 ? -6.008 -9.329 29.582 1.00 96.44 91 THR A CA 1
ATOM 748 C C . THR A 1 91 ? -5.860 -8.973 28.102 1.00 96.44 91 THR A C 1
ATOM 750 O O . THR A 1 91 ? -6.661 -9.442 27.295 1.00 96.44 91 THR A O 1
ATOM 753 N N . PRO A 1 92 ? -4.873 -8.137 27.726 1.00 97.25 92 PRO A N 1
ATOM 754 C CA . PRO A 1 92 ? -4.707 -7.688 26.351 1.00 97.25 92 PRO A CA 1
ATOM 755 C C . PRO A 1 92 ? -4.481 -8.842 25.378 1.00 97.25 92 PRO A C 1
ATOM 757 O O . PRO A 1 92 ? -3.687 -9.750 25.629 1.00 97.25 92 PRO A O 1
ATOM 760 N N . VAL A 1 93 ? -5.127 -8.753 24.223 1.00 97.81 93 VAL A N 1
ATOM 761 C CA . VAL A 1 93 ? -4.966 -9.678 23.108 1.00 97.81 93 VAL A CA 1
ATOM 762 C C . VAL A 1 93 ? -4.441 -8.897 21.914 1.00 97.81 93 VAL A C 1
ATOM 764 O O . VAL A 1 93 ? -4.993 -7.863 21.540 1.00 97.81 93 VAL A O 1
ATOM 767 N N . THR A 1 94 ? -3.369 -9.394 21.299 1.00 98.19 94 THR A N 1
ATOM 768 C CA . THR A 1 94 ? -2.858 -8.856 20.035 1.00 98.19 94 THR A CA 1
ATOM 769 C C . THR A 1 94 ? -3.318 -9.733 18.883 1.00 98.19 94 THR A C 1
ATOM 771 O O . THR A 1 94 ? -3.069 -10.944 18.878 1.00 98.19 94 THR A O 1
ATOM 774 N N . ARG A 1 95 ? -3.982 -9.132 17.898 1.00 98.19 95 ARG A N 1
ATOM 775 C CA . ARG A 1 95 ? -4.351 -9.790 16.639 1.00 98.19 95 ARG A CA 1
ATOM 776 C C . ARG A 1 95 ? -4.191 -8.825 15.476 1.00 98.19 95 ARG A C 1
ATOM 778 O O . ARG A 1 95 ? -4.303 -7.609 15.641 1.00 98.19 95 ARG A O 1
ATOM 785 N N . HIS A 1 96 ? -3.974 -9.397 14.300 1.00 98.44 96 HIS A N 1
ATOM 786 C CA . HIS A 1 96 ? -4.136 -8.673 13.051 1.00 98.44 96 HIS A CA 1
ATOM 787 C C . HIS A 1 96 ? -5.586 -8.227 12.871 1.00 98.44 96 HIS A C 1
ATOM 789 O O . HIS A 1 96 ? -6.497 -8.792 13.473 1.00 98.44 96 HIS A O 1
ATOM 795 N N . VAL A 1 97 ? -5.813 -7.221 12.040 1.00 98.38 97 VAL A N 1
ATOM 796 C CA . VAL A 1 97 ? -7.153 -6.752 11.696 1.00 98.38 97 VAL A CA 1
ATOM 797 C C . VAL A 1 97 ? -7.249 -6.677 10.186 1.00 98.38 97 VAL A C 1
ATOM 799 O O . VAL A 1 97 ? -6.418 -6.043 9.543 1.00 98.38 97 VAL A O 1
ATOM 802 N N . TRP A 1 98 ? -8.280 -7.308 9.634 1.00 98.31 98 TRP A N 1
ATOM 803 C CA . TRP A 1 98 ? -8.600 -7.194 8.220 1.00 98.31 98 TRP A CA 1
ATOM 804 C C . TRP A 1 98 ? -9.140 -5.791 7.922 1.00 98.31 98 TRP A C 1
ATOM 806 O O . TRP A 1 98 ? -10.279 -5.473 8.270 1.00 98.31 98 TRP A O 1
ATOM 816 N N . LEU A 1 99 ? -8.328 -4.929 7.316 1.00 97.88 99 LEU A N 1
ATOM 817 C CA . LEU A 1 99 ?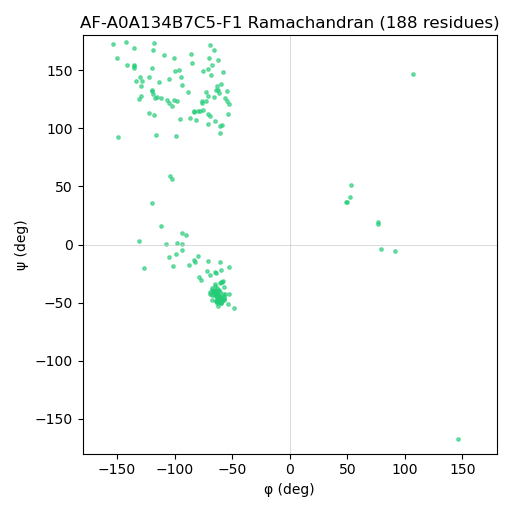 -8.678 -3.539 7.013 1.00 97.88 99 LEU A CA 1
ATOM 818 C C . LEU A 1 99 ? -9.037 -3.363 5.537 1.00 97.88 99 LEU A C 1
ATOM 820 O O . LEU A 1 99 ? -8.457 -2.528 4.845 1.00 97.88 99 LEU A O 1
ATOM 824 N N . ASP A 1 100 ? -10.015 -4.117 5.041 1.00 97.50 100 ASP A N 1
ATOM 825 C CA . ASP A 1 100 ? -10.617 -3.759 3.758 1.00 97.50 100 ASP A CA 1
ATOM 826 C C . ASP A 1 100 ? -11.373 -2.424 3.857 1.00 97.50 100 ASP A C 1
ATOM 828 O O . ASP A 1 100 ? -11.624 -1.889 4.943 1.00 97.50 100 ASP A O 1
ATOM 832 N N . GLU A 1 101 ? -11.748 -1.857 2.713 1.00 96.50 101 GLU A N 1
ATOM 833 C CA . GLU A 1 101 ? -12.428 -0.564 2.703 1.00 96.50 101 GLU A CA 1
ATOM 834 C C . GLU A 1 101 ? -13.754 -0.573 3.479 1.00 96.50 101 GLU A C 1
ATOM 836 O O . GLU A 1 101 ? -14.154 0.443 4.049 1.00 96.50 101 GLU A O 1
ATOM 841 N N . THR A 1 102 ? -14.462 -1.706 3.491 1.00 97.56 102 THR A N 1
ATOM 842 C CA . THR A 1 102 ? -15.744 -1.840 4.189 1.00 97.56 102 THR A CA 1
ATOM 843 C C . THR A 1 102 ? -15.539 -1.751 5.693 1.00 97.56 102 THR A C 1
ATOM 845 O O . THR A 1 102 ? -16.210 -0.955 6.348 1.00 97.56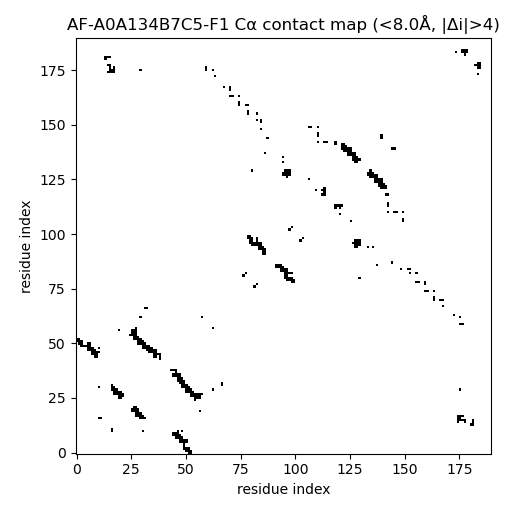 102 THR A O 1
ATOM 848 N N . ASN A 1 103 ? -14.567 -2.480 6.233 1.00 97.81 103 ASN A N 1
ATOM 849 C CA . ASN A 1 103 ? -14.191 -2.423 7.636 1.00 97.81 103 ASN A CA 1
ATOM 850 C C . ASN A 1 103 ? -13.662 -1.041 8.013 1.00 97.81 103 ASN A C 1
ATOM 852 O O . ASN A 1 103 ? -14.107 -0.477 9.009 1.00 97.81 103 ASN A O 1
ATOM 856 N N . GLN A 1 104 ? -12.800 -0.434 7.191 1.00 98.06 104 GLN A N 1
ATOM 857 C CA . GLN A 1 104 ? -12.315 0.929 7.431 1.00 98.06 104 GLN A CA 1
ATOM 858 C C . GLN A 1 104 ? -13.469 1.942 7.539 1.00 98.06 104 GLN A C 1
ATOM 860 O O . GLN A 1 104 ? -13.521 2.724 8.495 1.00 98.06 104 GLN A O 1
ATOM 865 N N . ARG A 1 105 ? -14.424 1.909 6.596 1.00 98.19 105 ARG A N 1
ATOM 866 C CA . ARG A 1 105 ? -15.614 2.776 6.620 1.00 98.19 105 ARG A CA 1
ATOM 867 C C . ARG A 1 105 ? -16.502 2.495 7.828 1.00 98.19 105 ARG A C 1
ATOM 869 O O . ARG A 1 105 ? -16.933 3.444 8.480 1.00 98.19 105 ARG A O 1
ATOM 876 N N . ASN A 1 106 ? -16.750 1.225 8.143 1.00 97.75 106 ASN A N 1
ATOM 877 C CA . ASN A 1 106 ? -17.597 0.828 9.267 1.00 97.75 106 ASN A CA 1
ATOM 878 C C . ASN A 1 106 ? -16.995 1.275 10.600 1.00 97.75 106 ASN A C 1
ATOM 880 O O . ASN A 1 106 ? -17.673 1.939 11.379 1.00 97.75 106 ASN A O 1
ATOM 884 N N . PHE A 1 107 ? -15.708 1.006 10.836 1.00 97.75 107 PHE A N 1
ATOM 885 C CA . PHE A 1 107 ? -15.036 1.398 12.073 1.00 97.75 107 PHE A CA 1
ATOM 886 C C . PHE A 1 107 ? -15.039 2.916 12.262 1.00 97.75 107 PHE A C 1
ATOM 888 O O . PHE A 1 107 ? -15.336 3.407 13.352 1.00 97.75 107 PHE A O 1
ATOM 895 N N . LEU A 1 108 ? -14.748 3.677 11.203 1.00 97.25 108 LEU A N 1
ATOM 896 C CA . LEU A 1 108 ? -14.788 5.135 11.271 1.00 97.25 108 LEU A CA 1
ATOM 897 C C . LEU A 1 108 ? -16.216 5.663 11.472 1.00 97.25 108 LEU A C 1
ATOM 899 O O . LEU A 1 108 ? -16.412 6.609 12.239 1.00 97.25 108 LEU A O 1
ATOM 903 N N . GLY A 1 109 ? -17.204 5.066 10.804 1.00 97.62 109 GLY A N 1
ATOM 904 C CA . GLY A 1 109 ? -18.614 5.427 10.916 1.00 97.62 109 GLY A CA 1
ATOM 905 C C . GLY A 1 109 ? -19.160 5.195 12.323 1.00 97.62 109 GLY A C 1
ATOM 906 O O . GLY A 1 109 ? -19.711 6.115 12.924 1.00 97.62 109 GLY A O 1
ATOM 907 N N . GLU A 1 110 ? -18.937 4.009 12.886 1.00 97.44 110 GLU A N 1
ATOM 908 C CA . GLU A 1 110 ? -19.347 3.660 14.249 1.00 97.44 110 GLU A CA 1
ATOM 909 C C . GLU A 1 110 ? -18.640 4.509 15.307 1.00 97.44 110 GLU A C 1
ATOM 911 O O . GLU A 1 110 ? -19.290 4.969 16.248 1.00 97.44 110 GLU A O 1
ATOM 916 N N . PHE A 1 111 ? -17.339 4.782 15.146 1.00 97.88 111 PHE A N 1
ATOM 917 C CA . PHE A 1 111 ? -16.625 5.705 16.028 1.00 97.88 111 PHE A CA 1
ATOM 918 C C . PHE A 1 111 ? -17.184 7.129 15.941 1.00 97.88 111 PHE A C 1
ATOM 920 O O . PHE A 1 111 ? -17.366 7.790 16.964 1.00 97.88 111 PHE A O 1
ATOM 927 N N . THR A 1 112 ? -17.470 7.612 14.729 1.00 97.62 112 THR A N 1
ATOM 928 C CA . THR A 1 112 ? -18.053 8.943 14.514 1.00 97.62 112 THR A CA 1
ATOM 929 C C . THR A 1 112 ? -19.431 9.034 15.157 1.00 97.62 112 THR A C 1
ATOM 931 O O . THR A 1 112 ? -19.703 9.998 15.870 1.00 97.62 112 THR A O 1
ATOM 934 N N . PHE A 1 113 ? -20.269 8.013 14.980 1.00 97.50 113 PHE A N 1
ATOM 935 C CA . PHE A 1 113 ? -21.572 7.919 15.629 1.00 97.50 113 PHE A CA 1
ATOM 936 C C . PHE A 1 113 ? -21.431 7.920 17.156 1.00 97.50 113 PHE A C 1
ATOM 938 O O . PHE A 1 113 ? -22.040 8.753 17.822 1.00 97.50 113 PHE A O 1
ATOM 945 N N . ALA A 1 114 ? -20.557 7.072 17.708 1.00 97.31 114 ALA A N 1
ATOM 946 C CA . ALA A 1 114 ? -20.295 7.022 19.143 1.00 97.31 114 ALA A CA 1
ATOM 947 C C . ALA A 1 114 ? -19.853 8.391 19.674 1.00 97.31 114 ALA A C 1
ATOM 949 O O . ALA A 1 114 ? -20.325 8.842 20.711 1.00 97.31 114 ALA A O 1
ATOM 950 N N . LYS A 1 115 ? -18.977 9.093 18.952 1.00 97.00 115 LYS A N 1
ATOM 951 C CA . LYS A 1 115 ? -18.498 10.420 19.348 1.00 97.00 115 LYS A CA 1
ATOM 952 C C . LYS A 1 115 ? -19.589 11.495 19.290 1.00 97.00 115 LYS A C 1
ATOM 954 O O . LYS A 1 115 ? -19.573 12.394 20.122 1.00 97.00 115 LYS A O 1
ATOM 959 N N . LEU A 1 116 ? -20.478 11.450 18.298 1.00 97.75 116 LEU A N 1
ATOM 960 C CA . LEU A 1 116 ? -21.534 12.453 18.105 1.00 97.75 116 LEU A CA 1
ATOM 961 C C . LEU A 1 116 ? -22.730 12.255 19.041 1.00 97.75 116 LEU A C 1
ATOM 963 O O . LEU A 1 116 ? -23.411 13.226 19.357 1.00 97.75 116 LEU A O 1
ATOM 967 N N . PHE A 1 117 ? -22.981 11.018 19.467 1.00 96.81 117 PHE A N 1
ATOM 968 C CA . PHE A 1 117 ? -24.143 10.638 20.272 1.00 96.81 117 PHE A CA 1
ATOM 969 C C . PHE A 1 117 ? -23.740 10.040 21.628 1.00 96.81 117 PHE A C 1
ATOM 971 O O . PHE A 1 117 ? -24.371 9.096 22.101 1.00 96.81 117 PHE A O 1
ATOM 978 N N . ASP A 1 118 ? -22.661 10.556 22.225 1.00 94.56 118 ASP A N 1
ATOM 979 C CA . ASP A 1 118 ? -22.193 10.228 23.582 1.00 94.56 118 ASP A CA 1
ATOM 980 C C . ASP A 1 118 ? -22.109 8.718 23.892 1.00 94.56 118 ASP A C 1
ATOM 982 O O . ASP A 1 118 ? -22.370 8.259 25.003 1.00 94.56 118 ASP A O 1
ATOM 986 N N . GLY A 1 119 ? -21.715 7.927 22.894 1.00 94.69 119 GLY A N 1
ATOM 987 C CA . GLY A 1 119 ? -21.470 6.494 23.015 1.00 94.69 119 GLY A CA 1
ATOM 988 C C . GLY A 1 119 ? -22.727 5.629 23.069 1.00 94.69 119 GLY A C 1
ATOM 989 O O . GLY A 1 119 ? -22.633 4.490 23.509 1.00 94.69 119 GLY A O 1
ATOM 990 N N . VAL A 1 120 ? -23.889 6.117 22.622 1.00 95.75 120 VAL A N 1
ATOM 991 C CA . VAL A 1 120 ? -25.158 5.361 22.694 1.00 95.75 120 VAL A CA 1
ATOM 992 C C . VAL A 1 120 ? -25.147 4.023 21.933 1.00 95.75 120 VAL A C 1
ATOM 994 O O . VAL A 1 120 ? -25.936 3.135 22.242 1.00 95.75 120 VAL A O 1
ATOM 997 N N . ASN A 1 121 ? -24.258 3.854 20.950 1.00 94.69 121 ASN A N 1
ATOM 998 C CA . ASN A 1 121 ? -24.043 2.595 20.224 1.00 94.69 121 ASN A CA 1
ATOM 999 C C . ASN A 1 121 ? -22.976 1.686 20.861 1.00 94.69 121 ASN A C 1
ATOM 1001 O O . ASN A 1 121 ? -22.574 0.708 20.237 1.00 94.69 121 ASN A O 1
ATOM 1005 N N . LEU A 1 122 ? -22.482 2.011 22.059 1.00 96.81 122 LEU A N 1
ATOM 1006 C CA . LEU A 1 122 ? -21.555 1.163 22.802 1.00 96.81 122 LEU A CA 1
ATOM 1007 C C . LEU A 1 122 ? -22.315 0.267 23.802 1.00 96.81 122 LEU A C 1
ATOM 1009 O O . LEU A 1 122 ? -23.283 0.724 24.414 1.00 96.81 122 LEU A O 1
ATOM 1013 N N . PRO A 1 123 ? -21.866 -0.985 24.021 1.00 96.94 123 PRO A N 1
ATOM 1014 C CA . PRO A 1 123 ? -20.678 -1.595 23.424 1.00 96.94 123 PRO A CA 1
ATOM 1015 C C . PRO A 1 123 ? -20.878 -2.004 21.955 1.00 96.94 123 PRO A C 1
ATOM 1017 O O . PRO A 1 123 ? -21.971 -2.395 21.558 1.00 96.94 123 PRO A O 1
ATOM 1020 N N . THR A 1 124 ? -19.795 -1.967 21.175 1.00 96.81 124 THR A N 1
ATOM 1021 C CA . THR A 1 124 ? -19.728 -2.549 19.820 1.00 96.81 124 THR A CA 1
ATOM 1022 C C . THR A 1 124 ? -18.656 -3.639 19.760 1.00 96.81 124 THR A C 1
ATOM 1024 O O . THR A 1 124 ? -17.839 -3.771 20.677 1.00 96.81 124 THR A O 1
ATOM 1027 N N . ILE A 1 125 ? -18.653 -4.430 18.690 1.00 97.62 125 ILE A N 1
ATOM 1028 C CA . ILE A 1 125 ? -17.716 -5.533 18.478 1.00 97.62 125 ILE A CA 1
ATOM 1029 C C . ILE A 1 125 ? -16.862 -5.246 17.250 1.00 97.62 125 ILE A C 1
ATOM 1031 O O . ILE A 1 125 ? -17.372 -5.073 16.147 1.00 97.62 125 ILE A O 1
ATOM 1035 N N . ILE A 1 126 ? -15.546 -5.294 17.431 1.00 97.88 126 ILE A N 1
ATOM 1036 C CA . ILE A 1 126 ? -14.585 -5.308 16.330 1.00 97.88 126 ILE A CA 1
ATOM 1037 C C . ILE A 1 126 ? -14.100 -6.744 16.152 1.00 97.88 126 ILE A C 1
ATOM 1039 O O . ILE A 1 126 ? -13.493 -7.317 17.058 1.00 97.88 126 ILE A O 1
ATOM 1043 N N . LYS A 1 127 ? -14.343 -7.326 14.975 1.00 97.81 127 LYS A N 1
ATOM 1044 C CA . LYS A 1 127 ? -13.724 -8.599 14.595 1.00 97.81 127 LYS A CA 1
ATOM 1045 C C . LYS A 1 127 ? -12.270 -8.351 14.192 1.00 97.81 127 LYS A C 1
ATOM 1047 O O . LYS A 1 127 ? -11.988 -7.600 13.262 1.00 97.81 127 LYS A O 1
ATOM 1052 N N . MET A 1 128 ? -11.365 -9.015 14.890 1.00 98.25 128 MET A N 1
ATOM 1053 C CA . MET A 1 128 ? -9.938 -9.097 14.601 1.00 98.25 128 MET A CA 1
ATOM 1054 C C . MET A 1 128 ? -9.607 -10.512 14.108 1.00 98.25 128 MET A C 1
ATOM 1056 O O . MET A 1 128 ? -10.394 -11.429 14.320 1.00 98.25 128 MET A O 1
ATOM 1060 N N . GLY A 1 129 ? -8.449 -10.692 13.481 1.00 97.50 129 GLY A N 1
ATOM 1061 C CA . GLY A 1 129 ? -8.009 -11.916 12.803 1.00 97.50 129 GLY A CA 1
ATOM 1062 C C . GLY A 1 129 ? -8.048 -11.767 11.279 1.00 97.50 129 GLY A C 1
ATOM 1063 O O . GLY A 1 129 ? -8.901 -11.054 10.746 1.00 97.50 129 GLY A O 1
ATOM 1064 N N . LEU A 1 130 ? -7.112 -12.416 10.574 1.00 97.06 130 LEU A N 1
ATOM 1065 C CA . LEU A 1 130 ? -7.092 -12.446 9.100 1.00 97.06 130 LEU A CA 1
ATOM 1066 C C . LEU A 1 130 ? -7.933 -13.593 8.526 1.00 97.06 130 LEU A C 1
ATOM 1068 O O . LEU A 1 130 ? -8.293 -13.574 7.352 1.00 97.06 130 LEU A O 1
ATOM 1072 N N . SER A 1 131 ? -8.245 -14.586 9.355 1.00 95.56 131 SER A N 1
ATOM 1073 C CA . SER A 1 131 ? -9.073 -15.744 9.029 1.00 95.56 131 SER A CA 1
ATOM 1074 C C . SER A 1 131 ? -10.073 -16.021 10.155 1.00 95.56 131 SER A C 1
ATOM 1076 O O . SER A 1 131 ? -9.977 -15.439 11.238 1.00 95.56 131 SER A O 1
ATOM 1078 N N . GLU A 1 132 ? -11.041 -16.908 9.912 1.00 94.00 132 GLU A N 1
ATOM 1079 C CA . GLU A 1 132 ? -12.008 -17.313 10.944 1.00 94.00 132 GLU A CA 1
ATOM 1080 C C . GLU A 1 132 ? -11.348 -18.060 12.112 1.00 94.00 132 GLU A C 1
ATOM 1082 O O . GLU A 1 132 ? -11.754 -17.878 13.256 1.00 94.00 132 GLU A O 1
ATOM 1087 N N . ASP A 1 133 ? -10.298 -18.843 11.853 1.00 95.06 133 ASP A N 1
ATOM 1088 C CA . ASP A 1 133 ? -9.598 -19.613 12.893 1.00 95.06 133 ASP A CA 1
ATOM 1089 C C . ASP A 1 133 ? -8.810 -18.711 13.857 1.00 95.06 133 ASP A C 1
ATOM 1091 O O . ASP A 1 133 ? -8.588 -19.049 15.020 1.00 95.06 133 ASP A O 1
ATOM 1095 N N . GLU A 1 134 ? -8.404 -17.534 13.383 1.00 93.69 134 GLU A N 1
ATOM 1096 C CA . GLU A 1 134 ? -7.708 -16.517 14.174 1.00 93.69 134 GLU A CA 1
ATOM 1097 C C . GLU A 1 134 ? -8.659 -15.480 14.782 1.00 93.69 134 GLU A C 1
ATOM 1099 O O . GLU A 1 134 ? -8.196 -14.541 15.446 1.00 93.69 134 GLU A O 1
ATOM 1104 N N . ALA A 1 135 ? -9.968 -15.620 14.538 1.00 97.06 135 ALA A N 1
ATOM 1105 C CA . ALA A 1 135 ? -10.941 -14.592 14.851 1.00 97.06 135 ALA A CA 1
ATOM 1106 C C . ALA A 1 135 ? -10.978 -14.281 16.352 1.00 97.06 135 ALA A C 1
ATOM 1108 O O . ALA A 1 135 ? -11.103 -15.159 17.207 1.00 97.06 135 ALA A O 1
ATOM 1109 N N . TYR A 1 136 ? -10.913 -12.993 16.669 1.00 98.25 136 TYR A N 1
ATOM 1110 C CA . TYR A 1 136 ? -11.083 -12.474 18.017 1.00 98.25 136 TYR A CA 1
ATOM 1111 C C . TYR A 1 136 ? -12.085 -11.325 18.000 1.00 98.25 136 TYR A C 1
ATOM 1113 O O . TYR A 1 136 ? -11.925 -10.363 17.253 1.00 98.25 136 TYR A O 1
ATOM 1121 N N . TYR A 1 137 ? -13.129 -11.424 18.818 1.00 97.88 137 TYR A N 1
ATOM 1122 C CA . TYR A 1 137 ? -14.211 -10.444 18.864 1.00 97.88 137 TYR A CA 1
ATOM 1123 C C . TYR A 1 137 ? -13.975 -9.480 20.022 1.00 97.88 137 TYR A C 1
ATOM 1125 O O . TYR A 1 137 ? -14.357 -9.746 21.159 1.00 97.88 137 TYR A O 1
ATOM 1133 N N . TYR A 1 138 ? -13.320 -8.359 19.728 1.00 98.25 138 TYR A N 1
ATOM 1134 C CA . TYR A 1 138 ? -13.002 -7.353 20.730 1.00 98.25 138 TYR A CA 1
ATOM 1135 C C . TYR A 1 138 ? -14.230 -6.495 21.048 1.00 98.25 138 TYR A C 1
ATOM 1137 O O . TYR A 1 138 ? -14.712 -5.747 20.193 1.00 98.25 138 TYR A O 1
ATOM 1145 N N . GLN A 1 139 ? -14.723 -6.579 22.287 1.00 98.19 139 GLN A N 1
ATOM 1146 C CA . GLN A 1 139 ? -15.822 -5.744 22.765 1.00 98.19 139 GLN A CA 1
ATOM 1147 C C . GLN A 1 139 ? -15.313 -4.360 23.189 1.00 98.19 139 GLN A C 1
ATOM 1149 O O . GLN A 1 139 ? -14.717 -4.174 24.253 1.00 98.19 139 GLN A O 1
ATOM 1154 N N . VAL A 1 140 ? -15.616 -3.353 22.379 1.00 97.94 140 VAL A N 1
ATOM 1155 C CA . VAL A 1 140 ? -15.306 -1.953 22.659 1.00 97.94 140 VAL A CA 1
ATOM 1156 C C . VAL A 1 140 ? -16.432 -1.361 23.494 1.00 97.94 140 VAL A C 1
ATOM 1158 O O . VAL A 1 140 ? -17.533 -1.141 22.999 1.00 97.94 140 VAL A O 1
ATOM 1161 N N . SER A 1 141 ? -16.159 -1.090 24.768 1.00 97.62 141 SER A N 1
ATOM 1162 C CA . SER A 1 141 ? -17.170 -0.637 25.736 1.00 97.62 141 SER A CA 1
ATOM 1163 C C . SER A 1 141 ? -17.078 0.856 26.060 1.00 97.62 141 SER A C 1
ATOM 1165 O O . SER A 1 141 ? -17.974 1.405 26.693 1.00 97.62 141 SER A O 1
ATOM 1167 N N . THR A 1 142 ? -16.006 1.537 25.642 1.00 97.31 142 THR A N 1
ATOM 1168 C CA . THR A 1 142 ? -15.797 2.965 25.929 1.00 97.31 142 THR A CA 1
ATOM 1169 C C . THR A 1 142 ? -15.320 3.741 24.706 1.00 97.31 142 THR A C 1
ATOM 1171 O O . THR A 1 142 ? -14.614 3.214 23.842 1.00 97.31 142 THR A O 1
ATOM 1174 N N . LEU A 1 143 ? -15.619 5.044 24.677 1.00 97.56 143 LEU A N 1
ATOM 1175 C CA . LEU A 1 143 ? -15.107 5.953 23.646 1.00 97.56 143 LEU A CA 1
ATOM 1176 C C . LEU A 1 143 ? -13.576 5.998 23.601 1.00 97.56 143 LEU A C 1
ATOM 1178 O O . LEU A 1 143 ? -13.005 6.157 22.525 1.00 97.56 143 LEU A O 1
ATOM 1182 N N . ASN A 1 144 ? -12.899 5.838 24.741 1.00 97.25 144 ASN A N 1
ATOM 1183 C CA . ASN A 1 144 ? -11.437 5.834 24.792 1.00 97.25 144 ASN A CA 1
ATOM 1184 C C . ASN A 1 144 ? -10.843 4.590 24.124 1.00 97.25 144 ASN A C 1
ATOM 1186 O O . ASN A 1 144 ? -9.891 4.725 23.358 1.00 97.25 144 ASN A O 1
ATOM 1190 N N . GLN A 1 145 ? -11.427 3.409 24.355 1.00 98.19 145 GLN A N 1
ATOM 1191 C CA . GLN A 1 145 ? -11.030 2.181 23.660 1.00 98.19 145 GLN A CA 1
ATOM 1192 C C . GLN A 1 145 ? -11.208 2.327 22.146 1.00 98.19 145 GLN A C 1
ATOM 1194 O O . GLN A 1 145 ? -10.288 2.027 21.386 1.00 98.19 145 GLN A O 1
ATOM 1199 N N . TYR A 1 146 ? -12.352 2.865 21.707 1.00 98.31 146 TYR A N 1
ATOM 1200 C CA . TYR A 1 146 ? -12.608 3.032 20.278 1.00 98.31 146 TYR A CA 1
ATOM 1201 C C . TYR A 1 146 ? -11.683 4.077 19.641 1.00 98.31 146 TYR A C 1
ATOM 1203 O O . TYR A 1 146 ? -11.095 3.852 18.585 1.00 98.31 146 TYR A O 1
ATOM 1211 N N . LYS A 1 147 ? -11.482 5.215 20.315 1.00 98.12 147 LYS A N 1
ATOM 1212 C CA . LYS A 1 147 ? -10.547 6.256 19.876 1.00 98.12 147 LYS A CA 1
ATOM 1213 C C . LYS A 1 147 ? -9.134 5.698 19.718 1.00 98.12 147 LYS A C 1
ATOM 1215 O O . LYS A 1 147 ? -8.475 6.020 18.735 1.00 98.12 147 LYS A O 1
ATOM 1220 N N . HIS A 1 148 ? -8.675 4.889 20.673 1.00 98.56 148 HIS A N 1
ATOM 1221 C CA . HIS A 1 148 ? -7.363 4.255 20.604 1.00 98.56 148 HIS A CA 1
ATOM 1222 C C . HIS A 1 148 ? -7.254 3.359 19.365 1.00 98.56 148 HIS A C 1
ATOM 1224 O O . HIS A 1 148 ? -6.349 3.562 18.561 1.00 98.56 148 HIS A O 1
ATOM 1230 N N . PHE A 1 149 ? -8.230 2.472 19.144 1.00 98.56 149 PHE A N 1
ATOM 1231 C CA . PHE A 1 149 ? -8.287 1.624 17.951 1.00 98.56 149 PHE A CA 1
ATOM 1232 C C . PHE A 1 149 ? -8.216 2.425 16.641 1.00 98.56 149 PHE A C 1
ATOM 1234 O O . PHE A 1 149 ? -7.367 2.149 15.796 1.00 98.56 149 PHE A O 1
ATOM 1241 N N . ILE A 1 150 ? -9.056 3.456 16.488 1.00 98.31 150 ILE A N 1
ATOM 1242 C CA . ILE A 1 150 ? -9.099 4.271 15.263 1.00 98.31 150 ILE A CA 1
ATOM 1243 C C . ILE A 1 150 ? -7.785 5.015 15.034 1.00 98.31 150 ILE A C 1
ATOM 1245 O O . ILE A 1 150 ? -7.297 5.062 13.906 1.00 98.31 150 ILE A O 1
ATOM 1249 N N . LEU A 1 151 ? -7.186 5.586 16.082 1.00 98.38 151 LEU A N 1
ATOM 1250 C CA . LEU A 1 151 ? -5.903 6.275 15.953 1.00 98.38 151 LEU A CA 1
ATOM 1251 C C . LEU A 1 151 ? -4.775 5.311 15.574 1.00 98.38 151 LEU A C 1
ATOM 1253 O O . LEU A 1 151 ? -3.952 5.667 14.732 1.00 98.38 151 LEU A O 1
ATOM 1257 N N . SER A 1 152 ? -4.757 4.101 16.138 1.00 98.56 152 SER A N 1
ATOM 1258 C CA . SER A 1 152 ? -3.791 3.063 15.770 1.00 98.56 152 SER A CA 1
ATOM 1259 C C . SER A 1 152 ? -3.953 2.628 14.311 1.00 98.56 152 SER A C 1
ATOM 1261 O O . SER A 1 152 ? -2.969 2.624 13.573 1.00 98.56 152 SER A O 1
ATOM 1263 N N . ALA A 1 153 ? -5.181 2.332 13.872 1.00 98.50 153 ALA A N 1
ATOM 1264 C CA . ALA A 1 153 ? -5.457 1.899 12.501 1.00 98.50 153 ALA A CA 1
ATOM 1265 C C . ALA A 1 153 ? -5.113 2.994 11.477 1.00 98.50 153 ALA A C 1
ATOM 1267 O O . ALA A 1 153 ? -4.396 2.746 10.511 1.00 98.50 153 ALA A O 1
ATOM 1268 N N . LEU A 1 154 ? -5.553 4.235 11.716 1.00 98.06 154 LEU A N 1
ATOM 1269 C CA . LEU A 1 154 ? -5.229 5.367 10.842 1.00 98.06 154 LEU A CA 1
ATOM 1270 C C . LEU A 1 154 ? -3.732 5.686 10.834 1.00 98.06 154 LEU A C 1
ATOM 1272 O O . LEU A 1 154 ? -3.207 6.090 9.799 1.00 98.06 154 LEU A O 1
ATOM 1276 N N . GLY A 1 155 ? -3.051 5.534 11.972 1.00 98.44 155 GLY A N 1
ATOM 1277 C CA . GLY A 1 155 ? -1.601 5.687 12.061 1.00 98.44 155 GLY A CA 1
ATOM 1278 C C . GLY A 1 155 ? -0.880 4.692 11.155 1.00 98.44 155 GLY A C 1
ATOM 1279 O O . GLY A 1 155 ? -0.042 5.099 10.354 1.00 98.44 155 GLY A O 1
ATOM 1280 N N . TYR A 1 156 ? -1.276 3.421 11.221 1.00 98.62 156 TYR A N 1
ATOM 1281 C CA . TYR A 1 156 ? -0.728 2.367 10.373 1.00 98.62 156 TYR A CA 1
ATOM 1282 C C . TYR A 1 156 ? -0.987 2.620 8.881 1.00 98.62 156 TYR A C 1
ATOM 1284 O O . TYR A 1 156 ? -0.049 2.629 8.089 1.00 98.62 156 TYR A O 1
ATOM 1292 N N . ILE A 1 157 ? -2.232 2.930 8.497 1.00 98.44 157 ILE A N 1
ATOM 1293 C CA . ILE A 1 157 ? -2.587 3.227 7.096 1.00 98.44 157 ILE A CA 1
ATOM 1294 C C . ILE A 1 157 ? -1.746 4.389 6.553 1.00 98.44 157 ILE A C 1
ATOM 1296 O O . ILE A 1 157 ? -1.179 4.298 5.466 1.00 98.44 157 ILE A O 1
ATOM 1300 N N . LYS A 1 158 ? -1.619 5.483 7.318 1.00 98.25 158 LYS A N 1
ATOM 1301 C CA . LYS A 1 158 ? -0.803 6.640 6.915 1.00 98.25 158 LYS A CA 1
ATOM 1302 C C . LYS A 1 158 ? 0.663 6.276 6.729 1.00 98.25 158 LYS A C 1
ATOM 1304 O O . LYS A 1 158 ? 1.288 6.783 5.801 1.00 98.25 158 LYS A O 1
ATOM 1309 N N . GLN A 1 159 ? 1.201 5.422 7.596 1.00 98.25 159 GLN A N 1
ATOM 1310 C CA . GLN A 1 159 ? 2.566 4.938 7.459 1.00 98.25 159 GLN A CA 1
ATOM 1311 C C . GLN A 1 159 ? 2.739 4.148 6.154 1.00 98.25 159 GLN A C 1
ATOM 1313 O O . GLN A 1 159 ? 3.636 4.475 5.381 1.00 98.25 159 GLN A O 1
ATOM 1318 N N . CYS A 1 160 ? 1.855 3.187 5.862 1.00 98.00 160 CYS A N 1
ATOM 1319 C CA . CYS A 1 160 ? 1.911 2.410 4.618 1.00 98.00 160 CYS A CA 1
ATOM 1320 C C . CYS A 1 160 ? 1.855 3.304 3.374 1.00 98.00 160 CYS A C 1
ATOM 1322 O O . CYS A 1 160 ? 2.674 3.151 2.469 1.00 98.00 160 CYS A O 1
ATOM 1324 N N . LEU A 1 161 ? 0.936 4.275 3.355 1.00 97.69 161 LEU A N 1
ATOM 1325 C CA . LEU A 1 161 ? 0.814 5.229 2.252 1.00 97.69 161 LEU A CA 1
ATOM 1326 C C . LEU A 1 161 ? 2.079 6.076 2.090 1.00 97.69 161 LEU A C 1
ATOM 1328 O O . LEU A 1 161 ? 2.572 6.230 0.976 1.00 97.69 161 LEU A O 1
ATOM 1332 N N . SER A 1 162 ? 2.638 6.583 3.191 1.00 98.06 162 SER A N 1
ATOM 1333 C CA . SER A 1 162 ? 3.870 7.376 3.164 1.00 98.06 162 SER A CA 1
ATOM 1334 C C . SER A 1 162 ? 5.055 6.578 2.614 1.00 98.06 162 SER A C 1
ATOM 1336 O O . SER A 1 162 ? 5.815 7.095 1.794 1.00 98.06 162 SER A O 1
ATOM 1338 N N . GLU A 1 163 ? 5.222 5.327 3.048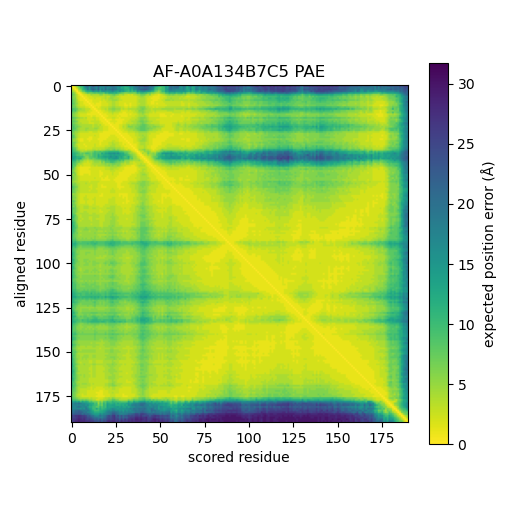 1.00 97.12 163 GLU A N 1
ATOM 1339 C CA . GLU A 1 163 ? 6.268 4.428 2.547 1.00 97.12 163 GLU A CA 1
ATOM 1340 C C . GLU A 1 163 ? 6.082 4.131 1.052 1.00 97.12 163 GLU A C 1
ATOM 1342 O O . GLU A 1 163 ? 7.041 4.216 0.285 1.00 97.12 163 GLU A O 1
ATOM 1347 N N . CYS A 1 164 ? 4.848 3.857 0.619 1.00 96.31 164 CYS A N 1
ATOM 1348 C CA . CYS A 1 164 ? 4.519 3.624 -0.786 1.00 96.31 164 CYS A CA 1
ATOM 1349 C C . CYS A 1 164 ? 4.827 4.849 -1.656 1.00 96.31 164 CYS A C 1
ATOM 1351 O O . CYS A 1 164 ? 5.496 4.731 -2.682 1.00 96.31 164 CYS A O 1
ATOM 1353 N N . TRP A 1 165 ? 4.402 6.045 -1.238 1.00 96.56 165 TRP A N 1
ATOM 1354 C CA . TRP A 1 165 ? 4.687 7.278 -1.974 1.00 96.56 165 TRP A CA 1
ATOM 1355 C C . TRP A 1 165 ? 6.181 7.568 -2.055 1.00 96.56 165 TRP A C 1
ATOM 1357 O O . TRP A 1 165 ? 6.661 7.944 -3.120 1.00 96.56 165 TRP A O 1
ATOM 1367 N N . THR A 1 166 ? 6.920 7.336 -0.969 1.00 97.50 166 THR A N 1
ATOM 1368 C CA . THR A 1 166 ? 8.382 7.495 -0.953 1.00 97.50 166 THR A CA 1
ATOM 1369 C C . THR A 1 166 ? 9.042 6.543 -1.949 1.00 97.50 166 THR A C 1
ATOM 1371 O O . THR A 1 166 ? 9.910 6.955 -2.714 1.00 97.50 166 THR A O 1
ATOM 1374 N N . ALA A 1 167 ? 8.600 5.283 -1.990 1.00 93.88 167 ALA A N 1
ATOM 1375 C CA . ALA A 1 167 ? 9.125 4.297 -2.927 1.00 93.88 167 ALA A CA 1
ATOM 1376 C C . ALA A 1 167 ? 8.829 4.671 -4.388 1.00 93.88 167 ALA A C 1
ATOM 1378 O O . ALA A 1 167 ? 9.720 4.583 -5.227 1.00 93.88 167 ALA A O 1
ATOM 1379 N N . LYS A 1 168 ? 7.617 5.155 -4.687 1.00 93.88 168 LYS A N 1
ATOM 1380 C CA . LYS A 1 168 ? 7.255 5.631 -6.032 1.00 93.88 168 LYS A CA 1
ATOM 1381 C C . LYS A 1 168 ? 8.042 6.869 -6.454 1.00 93.88 168 LYS A C 1
ATOM 1383 O O . LYS A 1 168 ? 8.472 6.946 -7.594 1.00 93.88 168 LYS A O 1
ATOM 1388 N N . GLN A 1 169 ? 8.258 7.820 -5.544 1.00 94.00 169 GLN A N 1
ATOM 1389 C CA . GLN A 1 169 ? 9.042 9.031 -5.820 1.00 94.00 169 GLN A CA 1
ATOM 1390 C C . GLN A 1 169 ? 10.518 8.743 -6.114 1.00 94.00 169 GLN A C 1
ATOM 1392 O O . GLN A 1 169 ? 11.173 9.555 -6.758 1.00 94.00 169 GLN A O 1
ATOM 1397 N N . ALA A 1 170 ? 11.045 7.610 -5.644 1.00 93.88 170 ALA A N 1
ATOM 1398 C CA . ALA A 1 170 ? 12.414 7.187 -5.922 1.00 93.88 170 ALA A CA 1
ATOM 1399 C C . ALA A 1 170 ? 12.588 6.549 -7.312 1.00 93.88 170 ALA A C 1
ATOM 1401 O O . ALA A 1 170 ? 13.719 6.296 -7.726 1.00 93.88 170 ALA A O 1
ATOM 1402 N N . VAL A 1 171 ? 11.494 6.259 -8.024 1.00 92.31 171 VAL A N 1
ATOM 1403 C CA . VAL A 1 171 ? 11.543 5.687 -9.371 1.00 92.31 171 VAL A CA 1
ATOM 1404 C C . VAL A 1 171 ? 11.923 6.771 -10.375 1.00 92.31 171 VAL A C 1
ATOM 1406 O O . VAL A 1 171 ? 11.234 7.781 -10.508 1.00 92.31 171 VAL A O 1
ATOM 1409 N N . ASP A 1 172 ? 12.993 6.524 -11.127 1.00 92.88 172 ASP A N 1
ATOM 1410 C CA . ASP A 1 172 ? 13.379 7.363 -12.256 1.00 92.88 172 ASP A CA 1
ATOM 1411 C C . ASP A 1 172 ? 12.588 6.975 -13.515 1.00 92.88 172 ASP A C 1
ATOM 1413 O O . ASP A 1 172 ? 12.731 5.871 -14.048 1.00 92.88 172 ASP A O 1
ATOM 1417 N N . LEU A 1 173 ? 11.744 7.895 -13.990 1.00 93.75 173 LEU A N 1
ATOM 1418 C CA . LEU A 1 173 ? 10.959 7.727 -15.215 1.00 93.75 173 LEU A CA 1
ATOM 1419 C C . LEU A 1 173 ? 11.644 8.310 -16.461 1.00 93.75 173 LEU A C 1
ATOM 1421 O O . LEU A 1 173 ? 11.148 8.111 -17.571 1.00 93.75 173 LEU A O 1
ATOM 1425 N N . THR A 1 174 ? 12.789 8.979 -16.308 1.00 93.31 174 THR A N 1
ATOM 1426 C CA . THR A 1 174 ? 13.523 9.619 -17.413 1.00 93.31 174 THR A CA 1
ATOM 1427 C C . THR A 1 174 ? 13.805 8.662 -18.578 1.00 93.31 174 THR A C 1
ATOM 1429 O O . THR A 1 174 ? 13.555 9.039 -19.722 1.00 93.31 174 THR A O 1
ATOM 1432 N N . PRO A 1 175 ? 14.218 7.391 -18.369 1.00 94.50 175 PRO A N 1
ATOM 1433 C CA . PRO A 1 175 ? 14.481 6.466 -19.478 1.00 94.50 175 PRO A CA 1
ATOM 1434 C C . PRO A 1 175 ? 13.275 6.175 -20.389 1.00 94.50 175 PRO A C 1
ATOM 1436 O O . PRO A 1 175 ? 13.450 5.634 -21.484 1.00 94.50 175 PRO A O 1
ATOM 1439 N N . TYR A 1 176 ? 12.056 6.506 -19.959 1.00 93.69 176 TYR A N 1
ATOM 1440 C CA . TYR A 1 176 ? 10.828 6.287 -20.723 1.00 93.69 176 TYR A CA 1
ATOM 1441 C C . TYR A 1 176 ? 10.345 7.541 -21.468 1.00 93.69 176 T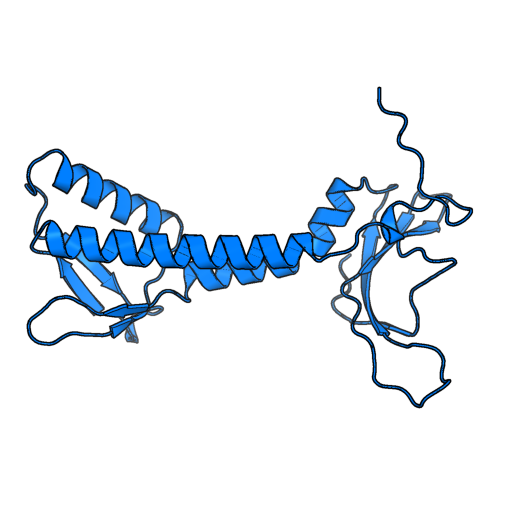YR A C 1
ATOM 1443 O O . TYR A 1 176 ? 9.442 7.430 -22.294 1.00 93.69 176 TYR A O 1
ATOM 1451 N N . THR A 1 177 ? 10.953 8.707 -21.226 1.00 88.56 177 THR A N 1
ATOM 1452 C CA . THR A 1 177 ? 10.605 9.990 -21.869 1.00 88.56 177 THR A CA 1
ATOM 1453 C C . THR A 1 177 ? 11.638 10.455 -22.899 1.00 88.56 177 THR A C 1
ATOM 1455 O O . THR A 1 177 ? 11.486 11.512 -23.504 1.00 88.56 177 THR A O 1
ATOM 1458 N N . LEU A 1 178 ? 12.707 9.685 -23.123 1.00 84.56 178 LEU A N 1
ATOM 1459 C CA . LEU A 1 178 ? 13.768 10.058 -24.058 1.00 84.56 178 LEU A CA 1
ATOM 1460 C C . LEU A 1 178 ? 13.334 9.931 -25.533 1.00 84.56 178 LEU A C 1
ATOM 1462 O O . LEU A 1 178 ? 12.880 8.872 -25.994 1.00 84.56 178 LEU A O 1
ATOM 1466 N N . ASP A 1 179 ? 13.596 10.976 -26.317 1.00 74.44 179 ASP A N 1
ATOM 1467 C CA . ASP A 1 179 ? 13.435 11.021 -27.772 1.00 74.44 179 ASP A CA 1
ATOM 1468 C C . ASP A 1 179 ? 14.455 10.135 -28.506 1.00 74.44 179 ASP A C 1
ATOM 1470 O O . ASP A 1 179 ? 15.363 9.563 -27.904 1.00 74.44 179 ASP A O 1
ATOM 1474 N N . SER A 1 180 ? 14.325 9.950 -29.826 1.00 65.44 180 SER A N 1
ATOM 1475 C CA . SER A 1 180 ? 15.192 9.070 -30.642 1.00 65.44 180 SER A CA 1
ATOM 1476 C C . SER A 1 180 ? 16.706 9.311 -30.514 1.00 65.44 180 SER A C 1
ATOM 1478 O O . SER A 1 180 ? 17.470 8.402 -30.831 1.00 65.44 180 SER A O 1
ATOM 1480 N N . ASN A 1 181 ? 17.136 10.477 -30.029 1.00 63.03 181 ASN A N 1
ATOM 1481 C CA . ASN A 1 181 ? 18.538 10.840 -29.834 1.00 63.03 181 ASN A CA 1
ATOM 1482 C C . ASN A 1 181 ? 19.022 10.636 -28.388 1.00 63.03 181 ASN A C 1
ATOM 1484 O O . ASN A 1 181 ? 20.188 10.902 -28.098 1.00 63.03 181 ASN A O 1
ATOM 1488 N N . GLY A 1 182 ? 18.160 10.150 -27.490 1.00 60.72 182 GLY A N 1
ATOM 1489 C CA . GLY A 1 182 ? 18.478 10.008 -26.069 1.00 60.72 182 GLY A CA 1
ATOM 1490 C C . GLY A 1 182 ? 18.436 11.340 -25.318 1.00 60.72 182 GLY A C 1
ATOM 1491 O O . GLY A 1 182 ? 19.007 11.440 -24.235 1.00 60.72 182 GLY A O 1
ATOM 1492 N N . THR A 1 183 ? 17.796 12.362 -25.891 1.00 65.50 183 THR A N 1
ATOM 1493 C CA . THR A 1 183 ? 17.513 13.634 -25.222 1.00 65.50 183 THR A CA 1
ATOM 1494 C C . THR A 1 183 ? 16.103 13.616 -24.641 1.00 65.50 183 THR A C 1
ATOM 1496 O O . THR A 1 183 ? 15.237 12.913 -25.156 1.00 65.50 183 THR A O 1
ATOM 1499 N N . GLU A 1 184 ? 15.865 14.338 -23.542 1.00 63.81 184 GLU A N 1
ATOM 1500 C CA . GLU A 1 184 ? 14.510 14.481 -22.995 1.00 63.81 184 GLU A CA 1
ATOM 1501 C C . GLU A 1 184 ? 13.591 15.041 -24.084 1.00 63.81 184 GLU A C 1
ATOM 1503 O O . GLU A 1 184 ? 13.901 16.062 -24.709 1.00 63.81 184 GLU A O 1
ATOM 1508 N N . GLU A 1 185 ? 12.481 14.352 -24.350 1.00 56.94 185 GLU A N 1
ATOM 1509 C CA . GLU A 1 185 ? 11.465 14.870 -25.251 1.00 56.94 185 GLU A CA 1
ATOM 1510 C C . GLU A 1 185 ? 10.899 16.129 -24.582 1.00 56.94 185 GLU A C 1
ATOM 1512 O O . GLU A 1 185 ? 10.223 16.049 -23.559 1.00 56.94 185 GLU A O 1
ATOM 1517 N N . ASN A 1 186 ? 11.262 17.310 -25.096 1.00 47.00 186 ASN A N 1
ATOM 1518 C CA . ASN A 1 186 ? 10.720 18.574 -24.609 1.00 47.00 186 ASN A CA 1
ATOM 1519 C C . ASN A 1 186 ? 9.203 18.539 -24.823 1.00 47.00 186 ASN A C 1
ATOM 1521 O O . ASN A 1 186 ? 8.725 18.856 -25.915 1.00 47.00 186 ASN A O 1
ATOM 1525 N N . GLU A 1 187 ? 8.444 18.162 -23.795 1.00 45.88 187 GLU A N 1
ATOM 1526 C CA . GLU A 1 187 ? 7.018 18.440 -23.751 1.00 45.88 187 GLU A CA 1
ATOM 1527 C C . GLU A 1 187 ? 6.879 19.961 -23.792 1.00 45.88 187 GLU A C 1
ATOM 1529 O O . GLU A 1 187 ? 7.144 20.679 -22.825 1.00 45.88 187 GLU A O 1
ATOM 1534 N N . ALA A 1 188 ? 6.541 20.475 -24.973 1.00 35.78 188 ALA A N 1
ATOM 1535 C CA . ALA A 1 188 ? 6.136 21.851 -25.136 1.00 35.78 188 ALA A CA 1
ATOM 1536 C C . ALA A 1 188 ? 4.910 22.064 -24.244 1.00 35.78 188 ALA A C 1
ATOM 1538 O O . ALA A 1 188 ? 3.809 21.629 -24.573 1.00 35.78 188 ALA A O 1
ATOM 1539 N N . VAL A 1 189 ? 5.128 22.708 -23.098 1.00 36.06 189 VAL A N 1
ATOM 1540 C CA . VAL A 1 189 ? 4.070 23.208 -22.225 1.00 36.06 189 VAL A CA 1
ATOM 1541 C C . VAL A 1 189 ? 3.155 24.089 -23.079 1.00 36.06 189 VAL A C 1
ATOM 1543 O O . VAL A 1 189 ? 3.580 25.150 -23.545 1.00 36.06 189 VAL A O 1
ATOM 1546 N N . SER A 1 190 ? 1.919 23.641 -23.299 1.00 31.52 190 SER A N 1
ATOM 1547 C CA . SER A 1 190 ? 0.821 24.453 -23.827 1.00 31.52 190 SER A CA 1
ATOM 1548 C C . SER A 1 190 ? -0.372 24.402 -22.894 1.00 31.52 190 SER A C 1
ATOM 1550 O O . SER A 1 190 ? -0.575 23.364 -22.230 1.00 31.52 190 SER A O 1
#

Sequence (190 aa):
MVTTDRQIGNPYMSGKLLYCIDPLNERYLIAYDLQEIDSEEGAPKQYTYLTEVFDHRPSLHEVAEVIYRPYNDLCDDRVLRGFSYTTLEETPVTRHVWLDETNQRNFLGEFTFAKLFDGVNLPTIIKMGLSEDEAYYYQVSTLNQYKHFILSALGYIKQCLSECWTAKQAVDLTPYTLDSNGTEENEAVS

Mean predicted aligned error: 6.18 Å

Solvent-accessible surface area (backbone atoms only — not comparable to full-atom values): 10926 Å² total; per-residue (Å²): 105,77,50,88,67,66,46,79,44,64,77,63,58,74,72,24,34,56,41,80,79,33,82,92,65,38,26,24,38,38,54,41,78,75,40,79,49,95,67,64,94,88,56,82,75,33,24,40,26,34,46,42,55,40,76,40,83,75,50,72,66,59,53,47,50,64,66,43,42,66,50,48,55,52,34,52,50,42,46,28,55,64,43,67,49,69,48,93,55,98,77,63,50,74,39,34,32,52,42,45,72,66,49,49,51,47,56,52,48,53,48,51,49,23,68,76,52,81,35,74,68,52,65,42,74,48,76,25,20,85,48,81,93,57,51,41,76,47,73,38,69,44,70,66,54,45,51,50,52,52,52,52,53,54,50,50,44,52,49,43,51,52,53,38,53,53,57,57,70,70,57,82,63,62,37,65,50,44,38,102,85,52,44,75,53,78,75,76,87,125

Nearest PDB structures (foldseek):
  8yqu-assembly1_C  TM=3.087E-01  e=1.504E-01  African swine fever virus
  6kf9-assembly1_G  TM=1.989E-01  e=6.423E-01  Thermococcus kodakarensis KOD1

Organism: NCBI:txid322095

Secondary structure (DSSP, 8-state):
----S-EEE---BTTBSEEEEETTTTEEEEEEEEEEEP--TTSPPEEEEEEEEESS---HHHHHHHHHHHHHHHHHHHHHH--EEE--SSS--EEEB---HHHHHHHHHHHHHHHHTTTTT-SEEEEEBSSSTT-EEEEE-SHHHHHHHHHHHHHHHHHHHHHHHHHHHT---GGGTB-TTSSB------

Radius of gyration: 24.06 Å; Cα contacts (8 Å, |Δi|>4): 258; chains: 1; bounding box: 60×44×70 Å

Foldseek 3Di:
DWDPDWDKFDCDDLLAQKDQPDPVQQKIKGWAPWDWDDDDPPDDIMTTTTMDMDSHLDDLVVVLCVRLVVLVVVLQVCLQWVQWDWADDPDTDIATAGDDPVLLCVLVVLLVVCVVPVHPVPQDWGWGYPDPVRTDTHTRHDSVRSVVVNCSSVVSSVVSVVVSVVVSVPDDSLSHQADPNRHGPPPPDD